Protein 5OIX (pdb70)

B-factor: mean 36.82, std 15.09, range [16.63, 104.36]

Solvent-accessible surface area: 11311 Å² total; per-residue (Å²): 162,84,62,38,92,38,32,0,92,29,0,52,104,43,0,74,88,0,19,26,50,12,103,91,26,154,178,60,36,89,38,39,1,78,33,2,26,99,58,0,50,84,1,7,33,24,3,136,97,45,97,168,88,60,35,94,35,38,0,117,30,0,53,102,41,0,66,59,0,20,38,44,0,126,84,49,49,134,143,181,62,37,93,39,33,1,77,38,3,26,100,72,0,34,37,1,9,21,2,0,125,17,77,160,89,61,39,93,44,34,0,93,28,0,44,104,39,0,64,84,0,7,20,27,2,48,76,58,11,165,115,60,35,92,40,39,1,76,37,4,24,106,74,0,49,84,1,6,33,40,2,119,68,85,107,177,162,95,62,38,92,29,37,0,115,27,0,58,98,40,2,64,71,0,12,27,46,0,121,100,61,141,33,17,143,185,62,36,94,40,34,1,78,40,2,24,95,64,0,50,74,2,10,30,4,4,139,52,94

Structure (mmCIF, N/CA/C/O backbone):
data_5OIX
#
_entry.id   5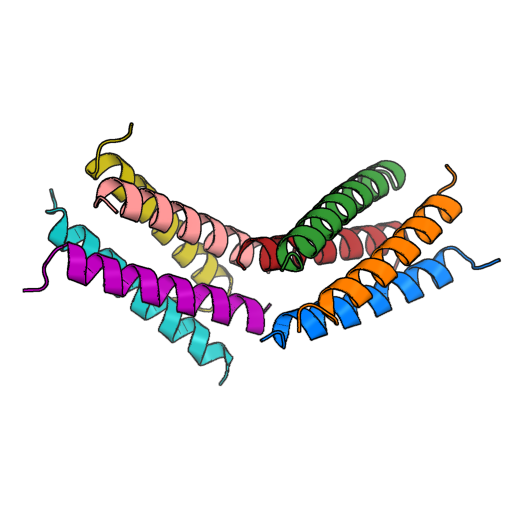OIX
#
_cell.length_a   29.000
_cell.length_b   110.440
_cell.length_c   38.730
_cell.angle_alpha   90.00
_cell.angle_beta   95.62
_cell.angle_gamma   90.00
#
_symmetry.space_group_name_H-M   'P 1 21 1'
#
loop_
_entity.id
_entity.type
_entity.pdbx_description
1 polymer Phosphoprotein
2 non-polymer GLYCEROL
3 water water
#
loop_
_atom_site.group_PDB
_atom_site.id
_atom_site.type_symbol
_atom_site.label_atom_id
_atom_site.label_alt_id
_atom_site.label_comp_id
_atom_site.label_asym_id
_atom_site.label_entity_id
_atom_site.label_seq_id
_atom_site.pdbx_PDB_ins_code
_atom_site.Cartn_x
_atom_site.Cartn_y
_atom_site.Cartn_z
_atom_site.occupancy
_atom_site.B_iso_or_equiv
_atom_site.auth_seq_id
_atom_site.auth_comp_id
_atom_site.auth_asym_id
_atom_site.auth_atom_id
_atom_site.pdbx_PDB_model_num
ATOM 1 N N . SER A 1 50 ? -0.052 -7.691 -0.238 1.00 61.99 169 SER A N 1
ATOM 2 C CA . SER A 1 50 ? 1.327 -7.560 -0.698 1.00 71.91 169 SER A CA 1
ATOM 3 C C . SER A 1 50 ? 1.409 -7.611 -2.225 1.00 58.12 169 SER A C 1
ATOM 4 O O . SER A 1 50 ? 1.472 -6.569 -2.887 1.00 57.58 169 SER A O 1
ATOM 7 N N . LEU A 1 51 ? 1.407 -8.821 -2.786 1.00 47.05 170 LEU A N 1
ATOM 8 C CA . LEU A 1 51 ? 1.437 -8.942 -4.236 1.00 37.18 170 LEU A CA 1
ATOM 9 C C . LEU A 1 51 ? 0.167 -8.406 -4.874 1.00 31.13 170 LEU A C 1
ATOM 10 O O . LEU A 1 51 ? -0.942 -8.610 -4.372 1.00 35.63 170 LEU A O 1
ATOM 15 N N . SER A 1 52 ? 0.343 -7.756 -6.019 1.00 34.61 171 SER A N 1
ATOM 16 C CA . SER A 1 52 ? -0.773 -7.396 -6.870 1.00 29.92 171 SER A CA 1
ATOM 17 C C . SER A 1 52 ? -1.367 -8.665 -7.478 1.00 30.78 171 SER A C 1
ATOM 18 O O . SER A 1 52 ? -0.716 -9.706 -7.551 1.00 26.12 171 SER A O 1
ATOM 21 N N . ILE A 1 53 ? -2.612 -8.570 -7.944 1.00 25.27 172 ILE A N 1
ATOM 22 C CA . ILE A 1 53 ? -3.214 -9.728 -8.592 1.00 24.88 172 ILE A CA 1
ATOM 23 C C . ILE A 1 53 ? -2.372 -10.182 -9.779 1.00 25.01 172 ILE A C 1
ATOM 24 O O . ILE A 1 53 ? -2.177 -11.389 -9.995 1.00 23.31 172 ILE A O 1
ATOM 29 N N . GLU A 1 54 ? -1.853 -9.232 -10.553 1.00 26.15 173 GLU A N 1
ATOM 30 C CA . GLU A 1 54 ? -1.065 -9.559 -11.737 1.00 27.29 173 GLU A CA 1
ATOM 31 C C . GLU A 1 54 ? 0.242 -10.261 -11.371 1.00 31.39 173 GLU A C 1
ATOM 32 O O . GLU A 1 54 ? 0.682 -11.172 -12.086 1.00 28.46 173 GLU A O 1
ATOM 38 N N . ALA A 1 55 ? 0.896 -9.842 -10.283 1.00 28.72 174 ALA A N 1
ATOM 39 C CA . ALA A 1 55 ? 2.115 -10.532 -9.857 1.00 29.47 174 ALA A CA 1
ATOM 40 C C . ALA A 1 55 ? 1.809 -11.957 -9.401 1.00 27.35 174 ALA A C 1
ATOM 41 O O . ALA A 1 55 ? 2.569 -12.891 -9.695 1.00 27.59 174 ALA A O 1
ATOM 43 N N . ARG A 1 56 ? 0.695 -12.150 -8.701 1.00 25.53 175 ARG A N 1
ATOM 44 C CA . ARG A 1 56 ? 0.325 -13.514 -8.318 1.00 23.86 175 ARG A CA 1
ATOM 45 C C . ARG A 1 56 ? 0.024 -14.363 -9.551 1.00 24.90 175 ARG A C 1
ATOM 46 O O . ARG A 1 56 ? 0.383 -15.552 -9.600 1.00 23.70 175 ARG A O 1
ATOM 54 N N . LEU A 1 57 ? -0.649 -13.786 -10.554 1.00 23.32 176 LEU A N 1
ATOM 55 C CA . LEU A 1 57 ? -0.925 -14.552 -11.770 1.00 23.63 176 LEU A CA 1
ATOM 56 C C . LEU A 1 57 ? 0.362 -14.936 -12.486 1.00 24.64 176 LEU A C 1
ATOM 57 O O . LEU A 1 57 ? 0.468 -16.044 -13.032 1.00 24.10 176 LEU A O 1
ATOM 62 N N . GLU A 1 58 ? 1.337 -14.026 -12.520 1.00 26.19 177 GLU A N 1
ATOM 63 C CA . GLU A 1 58 ? 2.616 -14.353 -13.159 1.00 27.97 177 GLU A CA 1
ATOM 64 C C . GLU A 1 58 ? 3.276 -15.546 -12.473 1.00 27.51 177 GLU A C 1
ATOM 65 O O . GLU A 1 58 ? 3.810 -16.455 -13.139 1.00 28.00 177 GLU A O 1
ATOM 71 N N . SER A 1 59 ? 3.231 -15.577 -11.141 1.00 26.78 178 SER A N 1
ATOM 72 C CA . SER A 1 59 ? 3.822 -16.694 -10.412 1.00 30.13 178 SER A CA 1
ATOM 73 C C . SER A 1 59 ? 3.072 -17.991 -10.683 1.00 35.37 178 SER A C 1
ATOM 74 O O . SER A 1 59 ? 3.679 -19.060 -10.864 1.00 25.80 178 SER A O 1
ATOM 77 N N . ILE A 1 60 ? 1.748 -17.913 -10.715 1.00 23.46 179 ILE A N 1
ATOM 78 C CA . ILE A 1 60 ? 0.946 -19.097 -11.001 1.00 22.30 179 ILE A CA 1
ATOM 79 C C . ILE A 1 60 ? 1.256 -19.626 -12.395 1.00 24.08 179 ILE A C 1
ATOM 80 O O . ILE A 1 60 ? 1.381 -20.845 -12.608 1.00 23.12 179 ILE A O 1
ATOM 85 N N . GLU A 1 61 ? 1.387 -18.719 -13.363 1.00 24.32 180 GLU A N 1
ATOM 86 C CA . GLU A 1 61 ? 1.675 -19.135 -14.729 1.00 25.19 180 GLU A CA 1
ATOM 87 C C . GLU A 1 61 ? 3.032 -19.815 -14.831 1.00 31.82 180 GLU A C 1
ATOM 88 O O . GLU A 1 61 ? 3.179 -20.800 -15.565 1.00 27.07 180 GLU A O 1
ATOM 94 N N . GLU A 1 62 ? 4.048 -19.281 -14.141 1.00 27.49 181 GLU A N 1
ATOM 95 C CA . GLU A 1 62 ? 5.367 -19.916 -14.193 1.00 29.05 181 GLU A CA 1
ATOM 96 C C . GLU A 1 62 ? 5.361 -21.286 -13.530 1.00 28.20 181 GLU A C 1
ATOM 97 O O . GLU A 1 62 ? 6.026 -22.216 -14.010 1.00 29.22 181 GLU A O 1
ATOM 103 N N . LYS A 1 63 ? 4.646 -21.427 -12.418 1.00 26.64 182 LYS A N 1
ATOM 104 C CA . LYS A 1 63 ? 4.560 -22.740 -11.786 1.00 26.15 182 LYS A CA 1
ATOM 105 C C . LYS A 1 63 ? 3.871 -23.737 -12.704 1.00 25.76 182 LYS A C 1
ATOM 106 O O . LYS A 1 63 ? 4.261 -24.913 -12.751 1.00 26.39 182 LYS A O 1
ATOM 112 N N . LEU A 1 64 ? 2.834 -23.297 -13.433 1.00 24.99 183 LEU A N 1
ATOM 113 C CA . LEU A 1 64 ? 2.177 -24.201 -14.380 1.00 25.68 183 LEU A CA 1
ATOM 114 C C . LEU A 1 64 ? 3.125 -24.660 -15.479 1.00 28.73 183 LEU A C 1
ATOM 115 O O . LEU A 1 64 ? 3.079 -25.827 -15.895 1.00 30.54 183 LEU A O 1
ATOM 120 N N . SER A 1 65 ? 3.960 -23.750 -15.990 1.00 28.05 184 SER A N 1
ATOM 121 C CA . SER A 1 65 ? 4.944 -24.138 -16.998 1.00 32.39 184 SER A CA 1
ATOM 122 C C . SER A 1 65 ? 5.933 -25.167 -16.453 1.00 39.58 184 SER A C 1
ATOM 123 O O . SER A 1 65 ? 6.298 -26.124 -17.152 1.00 32.70 184 SER A O 1
ATOM 126 N N . MET A 1 66 ? 6.386 -24.985 -15.210 1.00 30.42 185 MET A N 1
ATOM 127 C CA . MET A 1 66 ? 7.286 -25.961 -14.597 1.00 31.32 185 MET A CA 1
ATOM 128 C C . MET A 1 66 ? 6.600 -27.310 -14.435 1.00 30.67 185 MET A C 1
ATOM 129 O O . MET A 1 66 ? 7.210 -28.361 -14.683 1.00 32.79 185 MET A O 1
ATOM 134 N N . ILE A 1 67 ? 5.328 -27.298 -14.019 1.00 28.93 186 ILE A N 1
ATOM 135 C CA . ILE A 1 67 ? 4.594 -28.551 -13.824 1.00 28.63 186 ILE A CA 1
ATOM 136 C C . ILE A 1 67 ? 4.451 -29.303 -15.141 1.00 40.87 186 ILE A C 1
ATOM 137 O O . ILE A 1 67 ? 4.765 -30.500 -15.231 1.00 30.89 186 ILE A O 1
ATOM 142 N N . LEU A 1 68 ? 4.004 -28.601 -16.190 1.00 33.37 187 LEU A N 1
ATOM 143 C CA . LEU A 1 68 ? 3.822 -29.239 -17.491 1.00 32.17 187 LEU A CA 1
ATOM 144 C C . LEU A 1 68 ? 5.140 -29.775 -18.019 1.00 33.12 187 LEU A C 1
ATOM 145 O O . LEU A 1 68 ? 5.182 -30.859 -18.617 1.00 34.48 187 LEU A O 1
ATOM 150 N N . GLY A 1 69 ? 6.224 -29.026 -17.816 1.00 34.57 188 GLY A N 1
ATOM 151 C CA . GLY A 1 69 ? 7.525 -29.500 -18.261 1.00 45.20 188 GLY A CA 1
ATOM 152 C C . GLY A 1 69 ? 7.922 -30.794 -17.583 1.00 37.28 188 GLY A C 1
ATOM 153 O O . GLY A 1 69 ? 8.479 -31.694 -18.217 1.00 38.20 188 GLY A O 1
ATOM 154 N N . LEU A 1 70 ? 7.652 -30.901 -16.282 1.00 35.21 189 LEU A N 1
ATOM 155 C CA . LEU A 1 70 ? 7.966 -32.129 -15.562 1.00 35.71 189 LEU A CA 1
ATOM 156 C C . LEU A 1 70 ? 7.093 -33.282 -16.037 1.00 37.60 189 LEU A C 1
ATOM 157 O O . LEU A 1 70 ? 7.570 -34.416 -16.157 1.00 37.72 189 LEU A O 1
ATOM 162 N N . LEU A 1 71 ? 5.822 -33.010 -16.349 1.00 34.76 190 LEU A N 1
ATOM 163 C CA . LEU A 1 71 ? 4.953 -34.097 -16.792 1.00 35.44 190 LEU A CA 1
ATOM 164 C C . LEU A 1 71 ? 5.445 -34.742 -18.083 1.00 37.67 190 LEU A C 1
ATOM 165 O O . LEU A 1 71 ? 5.370 -35.967 -18.231 1.00 39.18 190 LEU A O 1
ATOM 170 N N . ARG A 1 72 ? 5.956 -33.956 -19.038 1.00 38.52 191 ARG A N 1
ATOM 171 C CA . ARG A 1 72 ? 6.428 -34.632 -20.242 1.00 43.62 191 ARG A CA 1
ATOM 172 C C . ARG A 1 72 ? 7.692 -35.451 -20.002 1.00 50.79 191 ARG A C 1
ATOM 173 O O . ARG A 1 72 ? 7.960 -36.382 -20.766 1.00 56.62 191 ARG A O 1
ATOM 181 N N . THR A 1 73 ? 8.470 -35.141 -18.966 1.00 41.85 192 THR A N 1
ATOM 182 C CA . THR A 1 73 ? 9.748 -35.806 -18.748 1.00 43.78 192 THR A CA 1
ATOM 183 C C . THR A 1 73 ? 9.703 -36.824 -17.618 1.00 57.04 192 THR A C 1
ATOM 184 O O . THR A 1 73 ? 10.738 -37.404 -17.278 1.00 55.70 192 THR A O 1
ATOM 188 N N . LEU A 1 74 ? 8.531 -37.057 -17.039 1.00 50.88 193 LEU A N 1
ATOM 189 C CA . LEU A 1 74 ? 8.366 -38.041 -15.980 1.00 42.73 193 LEU A CA 1
ATOM 190 C C . LEU A 1 74 ? 8.699 -39.441 -16.484 1.00 61.38 193 LEU A C 1
ATOM 191 O O . LEU A 1 74 ? 8.499 -39.766 -17.658 1.00 64.58 193 LEU A O 1
ATOM 196 N N . ASN A 1 75 ? 9.233 -40.263 -15.579 1.00 76.22 194 ASN A N 1
ATOM 197 C CA . ASN A 1 75 ? 9.6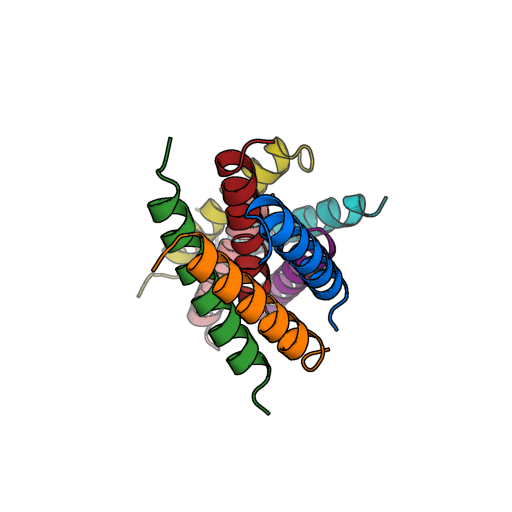58 -41.634 -15.875 1.00 75.59 194 ASN A CA 1
ATOM 198 C C . ASN A 1 75 ? 10.667 -41.681 -17.017 1.00 85.08 194 ASN A C 1
ATOM 199 O O . ASN A 1 75 ? 11.568 -40.846 -17.097 1.00 100.30 194 ASN A O 1
ATOM 204 N N . LEU B 1 51 ? -14.012 -15.666 0.399 1.00 53.38 170 LEU B N 1
ATOM 205 C CA . LEU B 1 51 ? -12.609 -15.278 0.294 1.00 32.69 170 LEU B CA 1
ATOM 206 C C . LEU B 1 51 ? -12.446 -14.251 -0.816 1.00 34.31 170 LEU B C 1
ATOM 207 O O . LEU B 1 51 ? -13.141 -14.308 -1.832 1.00 31.84 170 LEU B O 1
ATOM 212 N N . SER B 1 52 ? -11.536 -13.300 -0.620 1.00 30.28 171 SER B N 1
ATOM 213 C CA . SER B 1 52 ? -11.225 -12.367 -1.686 1.00 28.86 171 SER B CA 1
ATOM 214 C C . SER B 1 52 ? -10.526 -13.097 -2.821 1.00 21.33 171 SER B C 1
ATOM 215 O O . SER B 1 52 ? -9.933 -14.170 -2.643 1.00 26.03 171 SER B O 1
ATOM 218 N N . ILE B 1 53 ? -10.577 -12.491 -4.004 1.00 24.67 172 ILE B N 1
ATOM 219 C CA . ILE B 1 53 ? -9.868 -13.068 -5.142 1.00 23.70 172 ILE B CA 1
ATOM 220 C C . ILE B 1 53 ? -8.376 -13.162 -4.853 1.00 24.98 172 ILE B C 1
ATOM 221 O O . ILE B 1 53 ? -7.723 -14.146 -5.223 1.00 23.19 172 ILE B O 1
ATOM 226 N N . GLU B 1 54 ? -7.821 -12.157 -4.166 1.00 27.08 173 GLU B N 1
ATOM 227 C CA . GLU B 1 54 ? -6.397 -12.193 -3.837 1.00 24.16 173 GLU B CA 1
ATOM 228 C C . GLU B 1 54 ? -6.069 -13.363 -2.917 1.00 23.56 173 GLU B C 1
ATOM 229 O O . GLU B 1 54 ? -5.039 -14.026 -3.088 1.00 25.14 173 GLU B O 1
ATOM 235 N N . ALA B 1 55 ? -6.924 -13.626 -1.928 1.00 22.91 174 ALA B N 1
ATOM 236 C CA . ALA B 1 55 ? -6.687 -14.769 -1.050 1.00 26.24 174 ALA B CA 1
ATOM 237 C C . ALA B 1 55 ? -6.847 -16.082 -1.802 1.00 21.86 174 ALA B C 1
ATOM 238 O O . ALA B 1 55 ? -6.121 -17.044 -1.540 1.00 23.18 174 ALA B O 1
ATOM 240 N N . ARG B 1 56 ? -7.816 -16.151 -2.714 1.00 22.86 175 ARG B N 1
ATOM 241 C CA . ARG B 1 56 ? -7.998 -17.364 -3.499 1.00 20.42 175 ARG B CA 1
ATOM 242 C C . ARG B 1 56 ? -6.799 -17.617 -4.418 1.00 22.07 175 ARG B C 1
ATOM 243 O O . ARG B 1 56 ? -6.366 -18.766 -4.575 1.00 22.63 175 ARG B O 1
ATOM 251 N N . LEU B 1 57 ? -6.255 -16.565 -5.039 1.00 21.37 176 LEU B N 1
ATOM 252 C CA . LEU B 1 57 ? -5.066 -16.746 -5.881 1.00 21.07 176 LEU B CA 1
ATOM 253 C C . LEU B 1 57 ? -3.853 -17.151 -5.054 1.00 24.84 176 LEU B C 1
ATOM 254 O O . LEU B 1 57 ? -3.001 -17.914 -5.526 1.00 20.72 176 LEU B O 1
ATOM 259 N N . GLU B 1 58 ? -3.711 -16.605 -3.844 1.00 24.13 177 GLU B N 1
ATOM 260 C CA . GLU B 1 58 ? -2.596 -17.030 -3.000 1.00 23.93 177 GLU B CA 1
ATOM 261 C C . GLU B 1 58 ? -2.703 -18.515 -2.677 1.00 25.90 177 GLU B C 1
ATOM 262 O O . GLU B 1 58 ? -1.708 -19.245 -2.744 1.00 22.88 177 GLU B O 1
ATOM 268 N N . SER B 1 59 ? -3.915 -18.985 -2.357 1.00 23.23 178 SER B N 1
ATOM 269 C CA . SER B 1 59 ? -4.106 -20.412 -2.080 1.00 21.68 178 SER B CA 1
ATOM 270 C C . SER B 1 59 ? -3.835 -21.2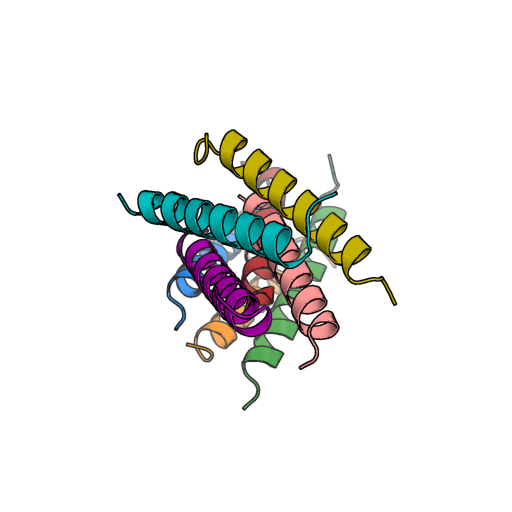55 -3.319 1.00 21.76 178 SER B C 1
ATOM 271 O O . SER B 1 59 ? -3.278 -22.364 -3.222 1.00 24.81 178 SER B O 1
ATOM 274 N N . ILE B 1 60 ? -4.240 -20.769 -4.494 1.00 19.16 179 ILE B N 1
ATOM 275 C CA . ILE B 1 60 ? -3.969 -21.498 -5.737 1.00 20.78 179 ILE B CA 1
ATOM 276 C C . ILE B 1 60 ? -2.463 -21.630 -5.945 1.00 23.67 179 ILE B C 1
ATOM 277 O O . ILE B 1 60 ? -1.954 -22.705 -6.305 1.00 21.79 179 ILE B O 1
ATOM 282 N N . GLU B 1 61 ? -1.729 -20.559 -5.675 1.00 22.99 180 GLU B N 1
ATOM 283 C CA . GLU B 1 61 ? -0.273 -20.601 -5.814 1.00 19.62 180 GLU B CA 1
ATOM 284 C C . GLU B 1 61 ? 0.332 -21.622 -4.855 1.00 24.80 180 GLU B C 1
ATOM 285 O O . GLU B 1 61 ? 1.238 -22.380 -5.225 1.00 24.90 180 GLU B O 1
ATOM 291 N N . GLU B 1 62 ? -0.178 -21.674 -3.622 1.00 23.12 181 GLU B N 1
ATOM 292 C CA . GLU B 1 62 ? 0.308 -22.651 -2.652 1.00 22.53 181 GLU B CA 1
ATOM 293 C C . GLU B 1 62 ? 0.032 -24.077 -3.117 1.00 23.68 181 GLU B C 1
ATOM 294 O O . GLU B 1 62 ? 0.881 -24.966 -2.962 1.00 27.08 181 GLU B O 1
ATOM 300 N N . LYS B 1 63 ? -1.165 -24.322 -3.664 1.00 19.91 182 LYS B N 1
ATOM 301 C CA . LYS B 1 63 ? -1.478 -25.666 -4.147 1.00 20.89 182 LYS B CA 1
ATOM 302 C C . LYS B 1 63 ? -0.563 -26.064 -5.299 1.00 19.58 182 LYS B C 1
ATOM 303 O O . LYS B 1 63 ? -0.141 -27.228 -5.397 1.00 21.10 182 LYS B O 1
ATOM 309 N N . LEU B 1 64 ? -0.236 -25.108 -6.170 1.00 19.99 183 LEU B N 1
ATOM 310 C CA . LEU B 1 64 ? 0.675 -25.394 -7.280 1.00 25.37 183 LEU B CA 1
ATOM 311 C C . LEU B 1 64 ? 2.068 -25.747 -6.778 1.00 24.61 183 LEU B C 1
ATOM 312 O O . LEU B 1 64 ? 2.741 -26.608 -7.363 1.00 24.35 183 LEU B O 1
ATOM 317 N N . SER B 1 65 ? 2.540 -25.066 -5.731 1.00 24.76 184 SER B N 1
ATOM 318 C CA . SER B 1 65 ? 3.822 -25.434 -5.132 1.00 28.97 184 SER B CA 1
ATOM 319 C C . SER B 1 65 ? 3.773 -26.856 -4.580 1.00 27.05 184 SER B C 1
ATOM 320 O O . SER B 1 65 ? 4.721 -27.631 -4.755 1.00 24.76 184 SER B O 1
ATOM 323 N N . MET B 1 66 ? 2.657 -27.228 -3.941 1.00 24.48 185 MET B N 1
ATOM 324 C CA . MET B 1 66 ? 2.517 -28.592 -3.436 1.00 23.51 185 MET B CA 1
ATOM 325 C C . MET B 1 66 ? 2.511 -29.605 -4.570 1.00 23.80 185 MET B C 1
ATOM 326 O O . MET B 1 66 ? 3.100 -30.686 -4.449 1.00 25.11 185 MET B O 1
ATOM 331 N N . ILE B 1 67 ? 1.800 -29.294 -5.655 1.00 21.44 186 ILE B N 1
ATOM 332 C CA . ILE B 1 67 ? 1.766 -30.160 -6.836 1.00 23.55 186 ILE B CA 1
ATOM 333 C C . ILE B 1 67 ? 3.170 -30.363 -7.383 1.00 22.56 186 ILE B C 1
ATOM 334 O O . ILE B 1 67 ? 3.559 -31.489 -7.733 1.00 22.00 186 ILE B O 1
ATOM 339 N N . LEU B 1 68 ? 3.955 -29.283 -7.454 1.00 25.66 187 LEU B N 1
ATOM 340 C CA . LEU B 1 68 ? 5.339 -29.420 -7.908 1.00 26.01 187 LEU B CA 1
ATOM 341 C C . LEU B 1 68 ? 6.126 -30.369 -7.010 1.00 26.00 187 LEU B C 1
ATOM 342 O O . LEU B 1 68 ? 6.868 -31.234 -7.506 1.00 25.90 187 LEU B O 1
ATOM 347 N N . GLY B 1 69 ? 5.951 -30.255 -5.690 1.00 23.71 188 GLY B N 1
ATOM 348 C CA . GLY B 1 69 ? 6.645 -31.161 -4.781 1.00 28.58 188 GLY B CA 1
ATOM 349 C C . GLY B 1 69 ? 6.257 -32.619 -4.967 1.00 28.44 188 GLY B C 1
ATOM 350 O O . GLY B 1 69 ? 7.106 -33.509 -4.887 1.00 28.38 188 GLY B O 1
ATOM 351 N N . LEU B 1 70 ? 4.964 -32.886 -5.172 1.00 26.08 189 LEU B N 1
ATOM 352 C CA . LEU B 1 70 ? 4.486 -34.256 -5.366 1.00 27.83 189 LEU B CA 1
ATOM 353 C C . LEU B 1 70 ? 4.990 -34.830 -6.685 1.00 27.15 189 LEU B C 1
ATOM 354 O O . LEU B 1 70 ? 5.313 -36.019 -6.767 1.00 29.02 189 LEU B O 1
ATOM 359 N N . LEU B 1 71 ? 5.037 -34.001 -7.739 1.00 24.95 190 LEU B N 1
ATOM 360 C CA . LEU B 1 71 ? 5.576 -34.459 -9.020 1.00 26.04 190 LEU B CA 1
ATOM 361 C C . LEU B 1 71 ? 7.063 -34.759 -8.935 1.00 28.80 190 LEU B C 1
ATOM 362 O O . LEU B 1 71 ? 7.541 -35.722 -9.554 1.00 28.93 190 LEU B O 1
ATOM 367 N N . ARG B 1 72 ? 7.816 -33.942 -8.190 1.00 29.27 191 ARG B N 1
ATOM 368 C CA . ARG B 1 72 ? 9.251 -34.188 -8.057 1.00 32.20 191 ARG B CA 1
ATOM 369 C C . ARG B 1 72 ? 9.520 -35.501 -7.329 1.00 57.70 191 ARG B C 1
ATOM 370 O O . ARG B 1 72 ? 10.423 -36.255 -7.710 1.00 35.63 191 ARG B O 1
ATOM 378 N N . THR B 1 73 ? 8.735 -35.809 -6.295 1.00 29.41 192 THR B N 1
ATOM 379 C CA A THR B 1 73 ? 8.922 -37.089 -5.623 0.47 35.85 192 THR B CA 1
ATOM 380 C CA B THR B 1 73 ? 8.867 -37.084 -5.598 0.53 35.45 192 THR B CA 1
ATOM 381 C C . THR B 1 73 ? 8.473 -38.251 -6.493 1.00 37.97 192 THR B C 1
ATOM 382 O O . THR B 1 73 ? 9.042 -39.343 -6.392 1.00 38.76 192 THR B O 1
ATOM 389 N N . LEU B 1 74 ? 7.488 -38.039 -7.365 1.00 31.92 193 LEU B N 1
ATOM 390 C CA . LEU B 1 74 ? 7.005 -39.130 -8.201 1.00 33.18 193 LEU B CA 1
ATOM 391 C C . LEU B 1 74 ? 8.036 -39.516 -9.248 1.00 44.58 193 LEU B C 1
ATOM 392 O O . LEU B 1 74 ? 8.047 -40.664 -9.708 1.00 52.65 193 LEU B O 1
ATOM 397 N N . ASN B 1 75 ? 8.917 -38.588 -9.601 1.00 43.24 194 ASN B N 1
ATOM 398 C CA . ASN B 1 75 ? 9.918 -38.803 -10.634 1.00 49.16 194 ASN B CA 1
ATOM 399 C C . ASN B 1 75 ? 11.189 -39.434 -10.062 1.00 69.87 194 ASN B C 1
ATOM 400 O O . ASN B 1 75 ? 11.354 -39.537 -8.845 1.00 60.34 194 ASN B O 1
ATOM 405 N N . SER C 1 50 ? -17.942 -15.521 -21.184 1.00 74.94 169 SER C N 1
ATOM 406 C CA . SER C 1 50 ? -18.189 -14.405 -20.280 1.00 67.64 169 SER C CA 1
ATOM 407 C C . SER C 1 50 ? -18.467 -14.904 -18.862 1.00 50.30 169 SER C C 1
ATOM 408 O O . SER C 1 50 ? -19.249 -14.307 -18.122 1.00 49.88 169 SER C O 1
ATOM 411 N N . LEU C 1 51 ? -17.822 -16.012 -18.501 1.00 60.33 170 LEU C N 1
ATOM 412 C CA . LEU C 1 51 ? -17.894 -16.524 -17.139 1.00 41.87 170 LEU C CA 1
ATOM 413 C C . LEU C 1 51 ? -17.333 -15.489 -16.170 1.00 32.04 170 LEU C C 1
ATOM 414 O O . LEU C 1 51 ? -16.330 -14.838 -16.463 1.00 36.62 170 LEU C O 1
ATOM 419 N N . SER C 1 52 ? -17.944 -15.370 -14.993 1.00 34.50 171 SER C N 1
ATOM 420 C CA . SER C 1 52 ? -17.400 -14.470 -13.981 1.00 27.43 171 SER C CA 1
ATOM 421 C C . SER C 1 52 ? -16.060 -14.985 -13.458 1.00 26.87 171 SER C C 1
ATOM 422 O O . SER C 1 52 ? -15.754 -16.179 -13.521 1.00 25.84 171 SER C O 1
ATOM 425 N N . ILE C 1 53 ? -15.266 -14.067 -12.900 1.00 27.50 172 ILE C N 1
ATOM 426 C CA . ILE C 1 53 ? -13.974 -14.444 -12.331 1.00 27.06 172 ILE C CA 1
ATOM 427 C C . ILE C 1 53 ? -14.157 -15.452 -11.210 1.00 26.27 172 ILE C C 1
ATOM 428 O O . ILE C 1 53 ? -13.386 -16.408 -11.075 1.00 26.47 172 ILE C O 1
ATOM 433 N N . GLU C 1 54 ? -15.185 -15.246 -10.386 1.00 27.67 173 GLU C N 1
ATOM 434 C CA . GLU C 1 54 ? -15.415 -16.151 -9.266 1.00 29.69 173 GLU C CA 1
ATOM 435 C C . GLU C 1 54 ? -15.781 -17.554 -9.753 1.00 29.22 173 GLU C C 1
ATOM 436 O O . GLU C 1 54 ? -15.342 -18.547 -9.168 1.00 25.38 173 GLU C O 1
ATOM 442 N N . ALA C 1 55 ? -16.567 -17.657 -10.827 1.00 25.53 174 ALA C N 1
ATOM 443 C CA . ALA C 1 55 ? -16.891 -18.975 -11.372 1.00 26.83 174 ALA C CA 1
ATOM 444 C C . ALA C 1 55 ? -15.657 -19.629 -11.976 1.00 25.79 174 ALA C C 1
ATOM 445 O O . ALA C 1 55 ? -15.489 -20.852 -11.894 1.00 28.24 174 ALA C O 1
ATOM 447 N N . ARG C 1 56 ? -14.796 -18.839 -12.613 1.00 24.55 175 ARG C N 1
ATOM 448 C CA . ARG C 1 56 ? -13.560 -19.399 -13.141 1.00 28.75 175 ARG C CA 1
ATOM 449 C C . ARG C 1 56 ? -12.659 -19.876 -12.012 1.00 28.94 175 ARG C C 1
ATOM 450 O O . ARG C 1 56 ? -12.018 -20.925 -12.123 1.00 24.47 175 ARG C O 1
ATOM 458 N N . LEU C 1 57 ? -12.580 -19.111 -10.921 1.00 24.06 176 LEU C N 1
ATOM 459 C CA . LEU C 1 57 ? -11.779 -19.558 -9.788 1.00 22.47 176 LEU C CA 1
ATOM 460 C C . LEU C 1 57 ? -12.334 -20.847 -9.201 1.00 23.66 176 LEU C C 1
ATOM 461 O O . LEU C 1 57 ? -11.565 -21.736 -8.814 1.00 25.46 176 LEU C O 1
ATOM 466 N N . GLU C 1 58 ? -13.668 -20.980 -9.139 1.00 23.23 177 GLU C N 1
ATOM 467 C CA . GLU C 1 58 ? -14.264 -22.211 -8.603 1.00 24.69 177 GLU C CA 1
ATOM 468 C C . GLU C 1 58 ? -13.861 -23.432 -9.425 1.00 32.30 177 GLU C C 1
ATOM 469 O O . GLU C 1 58 ? -13.546 -24.502 -8.874 1.00 25.87 177 GLU C O 1
ATOM 475 N N . SER C 1 59 ? -13.858 -23.289 -10.747 1.00 23.22 178 SER C N 1
ATOM 476 C CA . SER C 1 59 ? -13.419 -24.381 -11.618 1.00 23.32 178 SER C CA 1
ATOM 477 C C . SER C 1 59 ? -11.945 -24.709 -11.414 1.00 26.55 178 SER C C 1
ATOM 478 O O . SER C 1 59 ? -11.555 -25.881 -11.341 1.00 25.21 178 SER C O 1
ATOM 481 N N . ILE C 1 60 ? -11.107 -23.674 -11.327 1.00 24.23 179 ILE C N 1
ATOM 482 C CA . ILE C 1 60 ? -9.679 -23.864 -11.095 1.00 21.85 179 ILE C CA 1
ATOM 483 C C . ILE C 1 60 ? -9.430 -24.575 -9.767 1.00 25.26 179 ILE C C 1
ATOM 484 O O . ILE C 1 60 ? -8.616 -25.505 -9.686 1.00 20.93 179 ILE C O 1
ATOM 489 N N . GLU C 1 61 ? -10.137 -24.160 -8.716 1.00 21.60 180 GLU C N 1
ATOM 490 C CA . GLU C 1 61 ? -9.988 -24.773 -7.398 1.00 21.12 180 GLU C CA 1
ATOM 491 C C . GLU C 1 61 ? -10.393 -26.244 -7.412 1.00 26.30 180 GLU C C 1
ATOM 492 O O . GLU C 1 61 ? -9.758 -27.069 -6.749 1.00 24.79 180 GLU C O 1
ATOM 498 N N . GLU C 1 62 ? -11.479 -26.581 -8.114 1.00 23.24 181 GLU C N 1
ATOM 499 C CA . GLU C 1 62 ? -11.894 -27.991 -8.221 1.00 23.15 181 GLU C CA 1
ATOM 500 C C . GLU C 1 62 ? -10.853 -28.812 -8.963 1.00 22.36 181 GLU C C 1
ATOM 501 O O . GLU C 1 62 ? -10.514 -29.931 -8.555 1.00 25.84 181 GLU C O 1
ATOM 507 N N . LYS C 1 63 ? -10.307 -28.270 -10.052 1.00 22.09 182 LYS C N 1
ATOM 508 C CA . LYS C 1 63 ? -9.288 -29.027 -10.777 1.00 23.24 182 LYS C CA 1
ATOM 509 C C . LYS C 1 63 ? -8.032 -29.227 -9.930 1.00 27.20 182 LYS C C 1
ATOM 510 O O . LYS C 1 63 ? -7.445 -30.319 -9.932 1.00 24.48 182 LYS C O 1
ATOM 516 N N . LEU C 1 64 ? -7.632 -28.202 -9.161 1.00 24.41 183 LEU C N 1
ATOM 517 C CA . LEU C 1 64 ? -6.459 -28.325 -8.291 1.00 25.55 183 LEU C CA 1
ATOM 518 C C . LEU C 1 64 ? -6.665 -29.393 -7.240 1.00 28.26 183 LEU C C 1
ATOM 519 O O . LEU C 1 64 ? -5.745 -30.153 -6.912 1.00 25.22 183 LEU C O 1
ATOM 524 N N . SER C 1 65 ? -7.866 -29.446 -6.686 1.00 21.79 184 SER C N 1
ATOM 525 C CA . SER C 1 65 ? -8.177 -30.455 -5.684 1.00 22.77 184 SER C CA 1
ATOM 526 C C . SER C 1 65 ? -8.070 -31.860 -6.268 1.00 29.06 184 SER C C 1
ATOM 527 O O . SER C 1 65 ? -7.537 -32.779 -5.625 1.00 27.51 184 SER C O 1
ATOM 530 N N . MET C 1 66 ? -8.591 -32.054 -7.481 1.00 23.31 185 MET C N 1
ATOM 531 C CA . MET C 1 66 ? -8.482 -33.363 -8.123 1.00 24.46 185 MET C CA 1
ATOM 532 C C . MET C 1 66 ? -7.034 -33.709 -8.457 1.00 23.19 185 MET C C 1
ATOM 533 O O . MET C 1 66 ? -6.631 -34.876 -8.376 1.00 24.31 185 MET C O 1
ATOM 538 N N . ILE C 1 67 ? -6.260 -32.718 -8.899 1.00 21.35 186 ILE C N 1
ATOM 539 C CA . ILE C 1 67 ? -4.862 -32.972 -9.239 1.00 20.77 186 ILE C CA 1
ATOM 540 C C . ILE C 1 67 ? -4.079 -33.376 -7.997 1.00 27.29 186 ILE C C 1
ATOM 541 O O . ILE C 1 67 ? -3.271 -34.316 -8.032 1.00 25.09 186 ILE C O 1
ATOM 546 N N . LEU C 1 68 ? -4.288 -32.661 -6.889 1.00 24.17 187 LEU C N 1
ATOM 547 C CA . LEU C 1 68 ? -3.593 -32.987 -5.646 1.00 24.15 187 LEU C CA 1
ATOM 548 C C . LEU C 1 68 ? -3.961 -34.382 -5.157 1.00 27.97 187 LEU C C 1
ATOM 549 O O . LEU C 1 68 ? -3.083 -35.165 -4.778 1.00 25.57 187 LEU C O 1
ATOM 554 N N . GLY C 1 69 ? -5.255 -34.722 -5.187 1.00 24.04 188 GLY C N 1
ATOM 555 C CA . GLY C 1 69 ? -5.667 -36.051 -4.763 1.00 26.51 188 GLY C CA 1
ATOM 556 C C . GLY C 1 69 ? -5.068 -37.141 -5.628 1.00 29.99 188 GLY C C 1
ATOM 557 O O . GLY C 1 69 ? -4.666 -38.193 -5.128 1.00 28.27 188 GLY C O 1
ATOM 558 N N . LEU C 1 70 ? -5.014 -36.912 -6.941 1.00 25.79 189 LEU C N 1
ATOM 559 C CA . LEU C 1 70 ? -4.443 -37.910 -7.839 1.00 30.93 189 LEU C CA 1
ATOM 560 C C . LEU C 1 70 ? -2.935 -38.044 -7.650 1.00 25.26 189 LEU C C 1
ATOM 561 O O . LEU C 1 70 ? -2.400 -39.162 -7.695 1.00 26.60 189 LEU C O 1
ATOM 566 N N . LEU C 1 71 ? -2.228 -36.918 -7.479 1.00 23.01 190 LEU C N 1
ATOM 567 C CA . LEU C 1 71 ? -0.781 -36.997 -7.255 1.00 27.33 190 LEU C CA 1
ATOM 568 C C . LEU C 1 71 ? -0.448 -37.659 -5.928 1.00 26.75 190 LEU C C 1
ATOM 569 O O . LEU C 1 71 ? 0.573 -38.349 -5.816 1.00 26.60 190 LEU C O 1
ATOM 574 N N . ARG C 1 72 ? -1.258 -37.429 -4.895 1.00 23.72 191 ARG C N 1
ATOM 575 C CA . ARG C 1 72 ? -0.997 -38.141 -3.654 1.00 25.26 191 ARG C CA 1
ATOM 576 C C . ARG C 1 72 ? -1.221 -39.633 -3.854 1.00 29.28 191 ARG C C 1
ATOM 577 O O . ARG C 1 72 ? -0.408 -40.452 -3.406 1.00 28.69 191 ARG C O 1
ATOM 585 N N . THR C 1 73 ? -2.294 -40.003 -4.567 1.00 30.00 192 THR C N 1
ATOM 586 C CA . THR C 1 73 ? -2.542 -41.422 -4.846 1.00 34.09 192 THR C CA 1
ATOM 587 C C . THR C 1 73 ? -1.380 -42.049 -5.621 1.00 31.18 192 THR C C 1
ATOM 588 O O . THR C 1 73 ? -0.955 -43.178 -5.329 1.00 33.15 192 THR C O 1
ATOM 592 N N . LEU C 1 74 ? -0.840 -41.322 -6.605 1.00 29.96 193 LEU C N 1
ATOM 593 C CA . LEU C 1 74 ? 0.271 -41.856 -7.393 1.00 28.96 193 LEU C CA 1
ATOM 594 C C . LEU C 1 74 ? 1.530 -42.035 -6.557 1.00 30.81 193 LEU C C 1
ATOM 595 O O . LEU C 1 74 ? 2.357 -42.912 -6.861 1.00 29.36 193 LEU C O 1
ATOM 600 N N . ASN C 1 75 ? 1.688 -41.226 -5.506 1.00 27.30 194 ASN C N 1
ATOM 601 C CA . ASN C 1 75 ? 2.852 -41.275 -4.632 1.00 29.22 194 ASN C CA 1
ATOM 602 C C . ASN C 1 75 ? 2.759 -42.338 -3.541 1.00 35.98 194 ASN C C 1
ATOM 603 O O . ASN C 1 75 ? 3.725 -42.507 -2.789 1.00 35.61 194 ASN C O 1
ATOM 608 N N . ILE C 1 76 ? 1.646 -43.067 -3.430 1.00 30.73 195 ILE C N 1
ATOM 609 C CA . ILE C 1 76 ? 1.537 -44.070 -2.375 1.00 33.53 195 ILE C CA 1
ATOM 610 C C . ILE C 1 76 ? 2.504 -45.212 -2.659 1.00 45.12 195 ILE C C 1
ATOM 611 O O . ILE C 1 76 ? 2.621 -45.676 -3.801 1.00 42.24 195 ILE C O 1
ATOM 616 N N . ALA C 1 77 ? 3.212 -45.659 -1.623 1.00 43.68 196 ALA C N 1
ATOM 617 C CA . ALA C 1 77 ? 4.224 -46.698 -1.777 1.00 57.20 196 ALA C CA 1
ATOM 618 C C . ALA C 1 77 ? 3.569 -48.066 -1.915 1.00 56.22 196 ALA C C 1
ATOM 619 O O . ALA C 1 77 ? 2.561 -48.349 -1.263 1.00 73.04 196 ALA C O 1
ATOM 621 N N . LEU D 1 51 ? -2.626 -9.248 -21.442 1.00 44.22 170 LEU D N 1
ATOM 622 C CA . LEU D 1 51 ? -3.865 -10.021 -21.348 1.00 32.54 170 LEU D CA 1
ATOM 623 C C . LEU D 1 51 ? -4.646 -9.605 -20.112 1.00 38.43 170 LEU D C 1
ATOM 624 O O . LEU D 1 51 ? -4.061 -9.289 -19.077 1.00 37.72 170 LEU D O 1
ATOM 629 N N . SER D 1 52 ? -5.971 -9.618 -20.228 1.00 30.42 171 SER D N 1
ATOM 630 C CA . SER D 1 52 ? -6.822 -9.310 -19.095 1.00 26.62 171 SER D CA 1
ATOM 631 C C . SER D 1 52 ? -6.736 -10.408 -18.046 1.00 26.00 171 SER D C 1
ATOM 632 O O . SER D 1 52 ? -6.389 -11.560 -18.331 1.00 27.02 171 SER 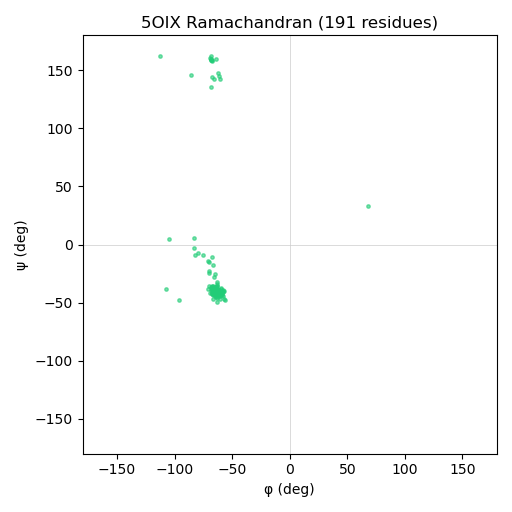D O 1
ATOM 635 N N . ILE D 1 53 ? -7.104 -10.046 -16.817 1.00 24.46 172 ILE D N 1
ATOM 636 C CA . ILE D 1 53 ? -7.127 -11.047 -15.752 1.00 28.20 172 ILE D CA 1
ATOM 637 C C . ILE D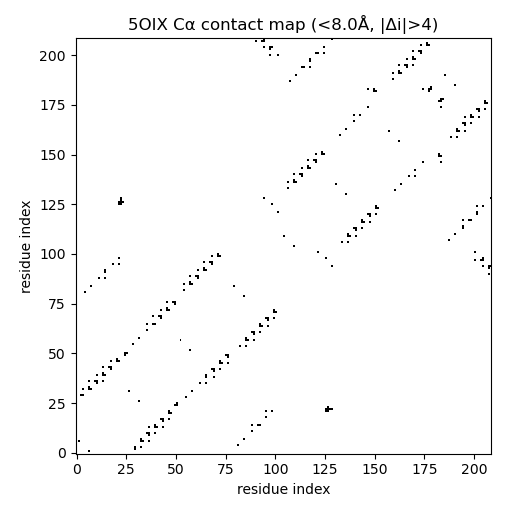 1 53 ? -8.039 -12.202 -16.127 1.00 23.50 172 ILE D C 1
ATOM 638 O O . ILE D 1 53 ? -7.716 -13.377 -15.877 1.00 24.80 172 ILE D O 1
ATOM 643 N N . GLU D 1 54 ? -9.182 -11.898 -16.749 1.00 22.38 173 GLU D N 1
ATOM 644 C CA . GLU D 1 54 ? -10.120 -12.964 -17.110 1.00 22.85 173 GLU D CA 1
ATOM 645 C C . GLU D 1 54 ? -9.520 -13.919 -18.136 1.00 27.40 173 GLU D C 1
ATOM 646 O O . GLU D 1 54 ? -9.673 -15.149 -18.032 1.00 24.58 173 GLU D O 1
ATOM 652 N N . ALA D 1 55 ? -8.836 -13.371 -19.140 1.00 24.19 174 ALA D N 1
ATOM 653 C CA . ALA D 1 55 ? -8.207 -14.211 -20.155 1.00 24.81 174 ALA D CA 1
ATOM 654 C C . ALA D 1 55 ? -7.093 -15.056 -19.555 1.00 27.62 174 ALA D C 1
ATOM 655 O O . ALA D 1 55 ? -6.938 -16.240 -19.895 1.00 23.19 174 ALA D O 1
ATOM 657 N N . ARG D 1 56 ? -6.327 -14.476 -18.633 1.00 22.30 175 ARG D N 1
ATOM 658 C CA . ARG D 1 56 ? -5.257 -15.220 -17.977 1.00 20.92 175 ARG D CA 1
ATOM 659 C C . ARG D 1 56 ? -5.810 -16.360 -17.135 1.00 22.34 175 ARG D C 1
ATOM 660 O O . ARG D 1 56 ? -5.271 -17.470 -17.154 1.00 21.19 175 ARG D O 1
ATOM 668 N N . LEU D 1 57 ? -6.896 -16.114 -16.405 1.00 21.42 176 LEU D N 1
ATOM 669 C CA . LEU D 1 57 ? -7.499 -17.193 -15.622 1.00 23.02 176 LEU D CA 1
ATOM 670 C C . LEU D 1 57 ? -8.066 -18.284 -16.519 1.00 24.04 176 LEU D C 1
ATOM 671 O O . LEU D 1 57 ? -8.039 -19.468 -16.152 1.00 22.71 176 LEU D O 1
ATOM 676 N N . GLU D 1 58 ? -8.637 -17.905 -17.672 1.00 21.60 177 GLU D N 1
ATOM 677 C CA . GLU D 1 58 ? -9.129 -18.912 -18.608 1.00 25.06 177 GLU D CA 1
ATOM 678 C C . GLU D 1 58 ? -8.000 -19.805 -19.096 1.00 24.42 177 GLU D C 1
ATOM 679 O O . GLU D 1 58 ? -8.178 -21.021 -19.251 1.00 25.12 177 GLU D O 1
ATOM 685 N N . SER D 1 59 ? -6.839 -19.217 -19.383 1.00 24.86 178 SER D N 1
ATOM 686 C CA . SER D 1 59 ? -5.698 -20.018 -19.824 1.00 22.69 178 SER D CA 1
ATOM 687 C C . SER D 1 59 ? -5.203 -20.939 -18.709 1.00 21.64 178 SER D C 1
ATOM 688 O O . SER D 1 59 ? -4.791 -22.078 -18.966 1.00 22.82 178 SER D O 1
ATOM 691 N N . ILE D 1 60 ? -5.184 -20.437 -17.476 1.00 22.74 179 ILE D N 1
ATOM 692 C CA . ILE D 1 60 ? -4.785 -21.243 -16.327 1.00 20.70 179 ILE D CA 1
ATOM 693 C C . ILE D 1 60 ? -5.715 -22.441 -16.183 1.00 22.48 179 ILE D C 1
ATOM 694 O O . ILE D 1 60 ? -5.271 -23.576 -15.955 1.00 21.84 179 ILE D O 1
ATOM 699 N N . GLU D 1 61 ? -7.017 -22.214 -16.347 1.00 19.70 180 GLU D N 1
ATOM 700 C CA . GLU D 1 61 ? -7.970 -23.319 -16.270 1.00 19.78 180 GLU D CA 1
ATOM 701 C C . GLU D 1 61 ? -7.689 -24.359 -17.345 1.00 20.28 180 GLU D C 1
ATOM 702 O O . GLU D 1 61 ? -7.690 -25.566 -17.067 1.00 24.03 180 GLU D O 1
ATOM 708 N N . GLU D 1 62 ? -7.385 -23.909 -18.565 1.00 24.18 181 GLU D N 1
ATOM 709 C CA . GLU D 1 62 ? -7.102 -24.844 -19.656 1.00 25.98 181 GLU D CA 1
ATOM 710 C C . GLU D 1 62 ? -5.862 -25.681 -19.368 1.00 27.89 181 GLU D C 1
ATOM 711 O O . GLU D 1 62 ? -5.844 -26.896 -19.625 1.00 25.83 181 GLU D O 1
ATOM 717 N N . LYS D 1 63 ? -4.812 -25.048 -18.836 1.00 24.35 182 LYS D N 1
ATOM 718 C CA . LYS D 1 63 ? -3.612 -25.800 -18.492 1.00 23.96 182 LYS D CA 1
ATOM 719 C C . LYS D 1 63 ? -3.885 -26.806 -17.379 1.00 23.97 182 LYS D C 1
ATOM 720 O O . LYS D 1 63 ? -3.384 -27.938 -17.418 1.00 24.37 182 LYS D O 1
ATOM 726 N N . LEU D 1 64 ? -4.705 -26.429 -16.392 1.00 19.51 183 LEU D N 1
ATOM 727 C CA . LEU D 1 64 ? -5.059 -27.380 -15.341 1.00 21.18 183 LEU D CA 1
ATOM 728 C C . LEU D 1 64 ? -5.860 -28.559 -15.895 1.00 26.17 183 LEU D C 1
ATOM 729 O O . LEU D 1 64 ? -5.670 -29.705 -15.467 1.00 24.00 183 LEU D O 1
ATOM 734 N N . SER D 1 65 ? -6.769 -28.298 -16.840 1.00 22.77 184 SER D N 1
ATOM 735 C CA . SER D 1 65 ? -7.512 -29.387 -17.479 1.00 24.82 184 SER D CA 1
ATOM 736 C C . SER D 1 65 ? -6.571 -30.357 -18.182 1.00 25.59 184 SER D C 1
ATOM 737 O O . SER D 1 65 ? -6.721 -31.583 -18.074 1.00 27.42 184 SER D O 1
ATOM 740 N N . MET D 1 66 ? -5.575 -29.815 -18.881 1.00 29.18 185 MET D N 1
ATOM 741 C CA A MET D 1 66 ? -4.567 -30.643 -19.552 0.68 39.24 185 MET D CA 1
ATOM 742 C CA B MET D 1 66 ? -4.612 -30.671 -19.557 0.32 35.93 185 MET D CA 1
ATOM 743 C C . MET D 1 66 ? -3.785 -31.475 -18.554 1.00 25.61 185 MET D C 1
ATOM 744 O O . MET D 1 66 ? -3.601 -32.699 -18.728 1.00 27.58 185 MET D O 1
ATOM 753 N N . ILE D 1 67 ? -3.287 -30.828 -17.488 1.00 21.62 186 ILE D N 1
ATOM 754 C CA . ILE D 1 67 ? -2.511 -31.518 -16.459 1.00 24.87 186 ILE D CA 1
ATOM 755 C C . ILE D 1 67 ? -3.324 -32.661 -15.853 1.00 27.38 186 ILE D C 1
ATOM 756 O O . ILE D 1 67 ? -2.828 -33.784 -15.671 1.00 23.51 186 ILE D O 1
ATOM 761 N N . LEU D 1 68 ? -4.579 -32.382 -15.509 1.00 22.61 187 LEU D N 1
ATOM 762 C CA . LEU D 1 68 ? -5.431 -33.419 -14.928 1.00 23.92 187 LEU D CA 1
ATOM 763 C C . LEU D 1 68 ? -5.647 -34.570 -15.899 1.00 24.69 187 LEU D C 1
ATOM 764 O O . LEU D 1 68 ? -5.636 -35.746 -15.499 1.00 29.15 187 LEU D O 1
ATOM 769 N N . GLY D 1 69 ? -5.860 -34.259 -17.176 1.00 26.33 188 GLY D N 1
ATOM 770 C CA . GLY D 1 69 ? -6.041 -35.320 -18.153 1.00 32.96 188 GLY D CA 1
ATOM 771 C C . GLY D 1 69 ? -4.811 -36.198 -18.281 1.00 33.94 188 GLY D C 1
ATOM 772 O O . GLY D 1 69 ? -4.916 -37.431 -18.385 1.00 36.05 188 GLY D O 1
ATOM 773 N N . LEU D 1 70 ? -3.623 -35.579 -18.253 1.00 28.52 189 LEU D N 1
ATOM 774 C CA . LEU D 1 70 ? -2.394 -36.361 -18.374 1.00 30.99 189 LEU D CA 1
ATOM 775 C C . LEU D 1 70 ? -2.176 -37.250 -17.161 1.00 38.96 189 LEU D C 1
ATOM 776 O O . LEU D 1 70 ? -1.761 -38.409 -17.295 1.00 35.73 189 LEU D O 1
ATOM 781 N N . LEU D 1 71 ? -2.440 -36.724 -15.969 1.00 24.57 190 LEU D N 1
ATOM 782 C CA . LEU D 1 71 ? -2.245 -37.518 -14.758 1.00 24.71 190 LEU D CA 1
ATOM 783 C C . LEU D 1 71 ? -3.174 -38.723 -14.716 1.00 31.74 190 LEU D C 1
ATOM 784 O O . LEU D 1 71 ? -2.781 -39.807 -14.256 1.00 30.72 190 LEU D O 1
ATOM 789 N N . ARG D 1 72 ? -4.409 -38.563 -15.201 1.00 29.01 191 ARG D N 1
ATOM 790 C CA . ARG D 1 72 ? -5.363 -39.669 -15.203 1.00 29.13 191 ARG D CA 1
ATOM 791 C C . ARG D 1 72 ? -4.974 -40.815 -16.132 1.00 35.64 191 ARG D C 1
ATOM 792 O O . ARG D 1 72 ? -5.494 -41.921 -15.970 1.00 39.93 191 ARG D O 1
ATOM 800 N N . THR D 1 73 ? -4.074 -40.593 -17.086 1.00 36.74 192 THR D N 1
ATOM 801 C CA . THR D 1 73 ? -3.631 -41.696 -17.925 1.00 42.26 192 THR D CA 1
ATOM 802 C C . THR D 1 73 ? -2.539 -42.537 -17.276 1.00 34.90 192 THR D C 1
ATOM 803 O O . THR D 1 73 ? -2.193 -43.591 -17.819 1.00 37.45 192 THR D O 1
ATOM 807 N N . LEU D 1 74 ? -1.988 -42.108 -16.148 1.00 43.97 193 LEU D N 1
ATOM 808 C CA . LEU D 1 74 ? -0.870 -42.819 -15.538 1.00 43.15 193 LEU D CA 1
ATOM 809 C C . LEU D 1 74 ? -1.339 -44.037 -14.745 1.00 53.49 193 LEU D C 1
ATOM 810 O O . LEU D 1 74 ? -2.108 -43.910 -13.797 1.00 38.66 193 LEU D O 1
ATOM 815 N N . SER E 1 50 ? -3.975 -65.294 -38.427 1.00 76.68 169 SER E N 1
ATOM 816 C CA . SER E 1 50 ? -4.064 -66.527 -37.653 1.00 58.06 169 SER E CA 1
ATOM 817 C C . SER E 1 50 ? -3.789 -66.285 -36.165 1.00 56.22 169 SER E C 1
ATOM 818 O O . SER E 1 50 ? -3.588 -67.231 -35.402 1.00 62.06 169 SER E O 1
ATOM 821 N N . LEU E 1 51 ? -3.779 -65.019 -35.756 1.00 45.87 170 LEU E N 1
ATOM 822 C CA . LEU E 1 51 ? -3.697 -64.709 -34.336 1.00 36.94 170 LEU E CA 1
ATOM 823 C C . LEU E 1 51 ? -4.973 -65.132 -33.618 1.00 43.61 170 LEU E C 1
ATOM 824 O O . LEU E 1 51 ? -6.075 -65.029 -34.160 1.00 38.87 170 LEU E O 1
ATOM 829 N N . SER E 1 52 ? -4.814 -65.606 -32.385 1.00 33.36 171 SER E N 1
ATOM 830 C CA . SER E 1 52 ? -5.952 -65.814 -31.507 1.00 31.10 171 SER E CA 1
ATOM 831 C C . SER E 1 52 ? -6.549 -64.462 -31.121 1.00 27.64 171 SER E C 1
ATOM 832 O O . SER E 1 52 ? -5.912 -63.409 -31.252 1.00 27.90 171 SER E O 1
ATOM 835 N N . ILE E 1 53 ? -7.791 -64.489 -30.637 1.00 27.56 172 ILE E N 1
ATOM 836 C CA . ILE E 1 53 ? -8.407 -63.246 -30.178 1.00 25.28 172 ILE E CA 1
ATOM 837 C C . ILE E 1 53 ? -7.587 -62.632 -29.051 1.00 24.25 172 ILE E C 1
ATOM 838 O O . ILE E 1 53 ? -7.390 -61.407 -28.992 1.00 22.19 172 ILE E O 1
ATOM 843 N N . GLU E 1 54 ? -7.088 -63.470 -28.139 1.00 26.53 173 GLU E N 1
ATOM 844 C CA . GLU E 1 54 ? -6.314 -62.967 -27.010 1.00 26.21 173 GLU E CA 1
ATOM 845 C C . GLU E 1 54 ? -4.993 -62.353 -27.473 1.00 24.95 173 GLU E C 1
ATOM 846 O O . GLU E 1 54 ? -4.553 -61.332 -26.926 1.00 23.79 173 GLU E O 1
ATOM 852 N N . ALA E 1 55 ? -4.343 -62.959 -28.479 1.00 25.90 174 ALA E N 1
ATOM 853 C CA . ALA E 1 55 ? -3.113 -62.368 -28.998 1.00 25.33 174 ALA E CA 1
ATOM 854 C C . ALA E 1 55 ? -3.390 -61.023 -29.662 1.00 25.33 174 ALA E C 1
ATOM 855 O O . ALA E 1 55 ? -2.595 -60.085 -29.530 1.00 23.40 174 ALA E O 1
ATOM 857 N N . ARG E 1 56 ? -4.519 -60.903 -30.367 1.00 21.43 175 ARG E N 1
ATOM 858 C CA . ARG E 1 56 ? -4.872 -59.624 -30.970 1.00 19.51 175 ARG E CA 1
ATOM 859 C C . ARG E 1 56 ? -5.158 -58.578 -29.894 1.00 19.69 175 ARG E C 1
ATOM 860 O O . ARG E 1 56 ? -4.752 -57.415 -30.030 1.00 20.35 175 ARG E O 1
ATOM 868 N N . LEU E 1 57 ? -5.856 -58.968 -28.808 1.00 19.42 176 LEU E N 1
ATOM 869 C CA . LEU E 1 57 ? -6.121 -58.013 -27.728 1.00 19.51 176 LEU E CA 1
ATOM 870 C C . LEU E 1 57 ? -4.830 -57.545 -27.070 1.00 29.50 176 LEU E C 1
ATOM 871 O O . LEU E 1 57 ? -4.697 -56.360 -26.741 1.00 24.41 176 LEU E O 1
ATOM 876 N N . GLU E 1 58 ? -3.867 -58.458 -26.881 1.00 22.22 177 GLU E N 1
ATOM 877 C CA . GLU E 1 58 ? -2.589 -58.089 -26.281 1.00 20.87 177 GLU E CA 1
ATOM 878 C C . GLU E 1 58 ? -1.896 -57.028 -27.132 1.00 26.21 177 GLU E C 1
ATOM 879 O O . GLU E 1 58 ? -1.351 -56.042 -26.618 1.00 23.19 177 GLU E O 1
ATOM 885 N N . SER E 1 59 ? -1.933 -57.204 -28.442 1.00 19.45 178 SER E N 1
ATOM 886 C CA . SER E 1 59 ? -1.293 -56.235 -29.326 1.00 25.25 178 SER E CA 1
ATOM 887 C C . SER E 1 59 ? -2.005 -54.892 -29.267 1.00 25.54 178 SER E C 1
ATOM 888 O O . SER E 1 59 ? -1.358 -53.844 -29.210 1.00 22.00 178 SER E O 1
ATOM 891 N N . ILE E 1 60 ? -3.337 -54.912 -29.260 1.00 18.25 179 ILE E N 1
ATOM 892 C CA . ILE E 1 60 ? -4.113 -53.674 -29.167 1.00 18.12 179 ILE E CA 1
ATOM 893 C C . ILE E 1 60 ? -3.803 -52.957 -27.868 1.00 21.02 179 ILE E C 1
ATOM 894 O O . ILE E 1 60 ? -3.608 -51.728 -27.840 1.00 18.48 179 ILE E O 1
ATOM 899 N N . GLU E 1 61 ? -3.736 -53.714 -26.773 1.00 21.22 180 GLU E N 1
ATOM 900 C CA . GLU E 1 61 ? -3.470 -53.133 -25.462 1.00 22.50 180 GLU E CA 1
ATOM 901 C C . GLU E 1 61 ? -2.093 -52.479 -25.409 1.00 22.20 180 GLU E C 1
ATOM 902 O O . GLU E 1 61 ? -1.934 -51.387 -24.838 1.00 22.76 180 GLU E O 1
ATOM 908 N N . GLU E 1 62 ? -1.084 -53.123 -25.998 1.00 18.51 181 GLU E N 1
ATOM 909 C CA . GLU E 1 62 ? 0.242 -52.507 -25.999 1.00 21.45 181 GLU E CA 1
ATOM 910 C C . GLU E 1 62 ? 0.277 -51.250 -26.857 1.00 24.42 181 GLU E C 1
ATOM 911 O O . GLU E 1 62 ? 0.949 -50.276 -26.500 1.00 21.68 181 GLU E O 1
ATOM 917 N N . LYS E 1 63 ? -0.404 -51.256 -28.000 1.00 18.56 182 LYS E N 1
ATOM 918 C CA . LYS E 1 63 ? -0.419 -50.049 -28.832 1.00 19.24 182 LYS E CA 1
ATOM 919 C C . LYS E 1 63 ? -1.109 -48.901 -28.105 1.00 25.03 182 LYS E C 1
ATOM 920 O O . LYS E 1 63 ? -0.656 -47.754 -28.181 1.00 20.00 182 LYS E O 1
ATOM 926 N N . LEU E 1 64 ? -2.199 -49.187 -27.377 1.00 20.37 183 LEU E N 1
ATOM 927 C CA . LEU E 1 64 ? -2.871 -48.117 -26.631 1.00 16.80 183 LEU E CA 1
ATOM 928 C C . LEU E 1 64 ? -1.958 -47.536 -25.560 1.00 23.30 183 LEU E C 1
ATOM 929 O O . LEU E 1 64 ? -1.950 -46.317 -25.321 1.00 19.89 183 LEU E O 1
ATOM 934 N N . SER E 1 65 ? -1.214 -48.399 -24.871 1.00 21.99 184 SER E N 1
ATOM 935 C CA . SER E 1 65 ? -0.247 -47.929 -23.887 1.00 24.67 184 SER E CA 1
ATOM 936 C C . SER E 1 65 ? 0.827 -47.053 -24.528 1.00 28.35 184 SER E C 1
ATOM 937 O O . SER E 1 65 ? 1.235 -46.040 -23.951 1.00 26.12 184 SER E O 1
ATOM 940 N N . MET E 1 66 ? 1.322 -47.440 -25.704 1.00 21.53 185 MET E N 1
ATOM 941 C CA . MET E 1 66 ? 2.345 -46.627 -26.361 1.00 19.30 185 MET E CA 1
ATOM 942 C C . MET E 1 66 ? 1.767 -45.306 -26.868 1.00 21.42 185 MET E C 1
ATOM 943 O O . MET E 1 66 ? 2.448 -44.274 -26.825 1.00 24.24 185 MET E O 1
ATOM 948 N N . ILE E 1 67 ? 0.512 -45.308 -27.338 1.00 22.41 186 ILE E N 1
ATOM 949 C CA . ILE E 1 67 ? -0.136 -44.059 -27.755 1.00 21.19 186 ILE E CA 1
ATOM 950 C C . ILE E 1 67 ? -0.282 -43.112 -26.568 1.00 22.18 186 ILE E C 1
ATOM 951 O O . ILE E 1 67 ? 0.011 -41.913 -26.669 1.00 24.17 186 ILE E O 1
ATOM 956 N N . LEU E 1 68 ? -0.749 -43.631 -25.423 1.00 21.99 187 LEU E N 1
ATOM 957 C CA . LEU E 1 68 ? -0.958 -42.760 -24.264 1.00 24.34 187 LEU E CA 1
ATOM 958 C C . LEU E 1 68 ? 0.355 -42.135 -23.790 1.00 30.86 187 LEU E C 1
ATOM 959 O O . LEU E 1 68 ? 0.409 -40.939 -23.453 1.00 28.21 187 LEU E O 1
ATOM 964 N N . GLY E 1 69 ? 1.423 -42.936 -23.748 1.00 25.96 188 GLY E N 1
ATOM 965 C CA . GLY E 1 69 ? 2.714 -42.411 -23.353 1.00 27.81 188 GLY E CA 1
ATOM 966 C C . GLY E 1 69 ? 3.197 -41.341 -24.309 1.00 33.34 188 GLY E C 1
ATOM 967 O O . GLY E 1 69 ? 3.724 -40.306 -23.892 1.00 30.16 188 GLY E O 1
ATOM 968 N N . LEU E 1 70 ? 2.991 -41.561 -25.603 1.00 29.21 189 LEU E N 1
ATOM 969 C CA . LEU E 1 70 ? 3.415 -40.592 -26.603 1.00 30.01 189 LEU E CA 1
ATOM 970 C C . LEU E 1 70 ? 2.605 -39.300 -26.507 1.00 32.32 189 LEU E C 1
ATOM 971 O O . LEU E 1 70 ? 3.150 -38.206 -26.695 1.00 33.84 189 LEU E O 1
ATOM 976 N N . LEU E 1 71 ? 1.297 -39.396 -26.230 1.00 30.77 190 LEU E N 1
ATOM 977 C CA . LEU E 1 71 ? 0.502 -38.177 -26.066 1.00 32.42 190 LEU E CA 1
ATOM 978 C C . LEU E 1 71 ? 0.983 -37.366 -24.870 1.00 39.72 190 LEU E C 1
ATOM 979 O O . LEU E 1 71 ? 0.929 -36.132 -24.893 1.00 40.79 190 LEU E O 1
ATOM 984 N N . ARG E 1 72 ? 1.442 -38.033 -23.809 1.00 35.15 191 ARG E N 1
ATOM 985 C CA . ARG E 1 72 ? 1.952 -37.301 -22.654 1.00 37.39 191 ARG E CA 1
ATOM 986 C C . ARG E 1 72 ? 3.233 -36.534 -22.990 1.00 52.19 191 ARG E C 1
ATOM 987 O O . ARG E 1 72 ? 3.389 -35.367 -22.600 1.00 46.77 191 ARG E O 1
ATOM 995 N N . THR E 1 73 ? 4.160 -37.161 -23.718 1.00 36.43 192 THR E N 1
ATOM 996 C CA . THR E 1 73 ? 5.401 -36.491 -24.089 1.00 39.95 192 THR E CA 1
ATOM 997 C C . THR E 1 73 ? 5.200 -35.476 -25.203 1.00 51.71 192 THR E C 1
ATOM 998 O O . THR E 1 73 ? 6.131 -34.722 -25.502 1.00 65.56 192 THR E O 1
ATOM 1002 N N . LEU E 1 74 ? 4.022 -35.447 -25.828 1.00 43.12 193 LEU E N 1
ATOM 1003 C CA . LEU E 1 74 ? 3.690 -34.434 -26.825 1.00 54.58 193 LEU E CA 1
ATOM 1004 C C . LEU E 1 74 ? 2.900 -33.267 -26.245 1.00 66.16 193 LEU E C 1
ATOM 1005 O O . LEU E 1 74 ? 3.225 -32.114 -26.525 1.00 59.09 193 LEU E O 1
ATOM 1010 N N . ASN E 1 75 ? 1.855 -33.529 -25.465 1.00 59.62 194 ASN E N 1
ATOM 1011 C CA . ASN E 1 75 ? 1.124 -32.415 -24.878 1.00 91.21 194 ASN E CA 1
ATOM 1012 C C . ASN E 1 75 ? 1.440 -32.274 -23.399 1.0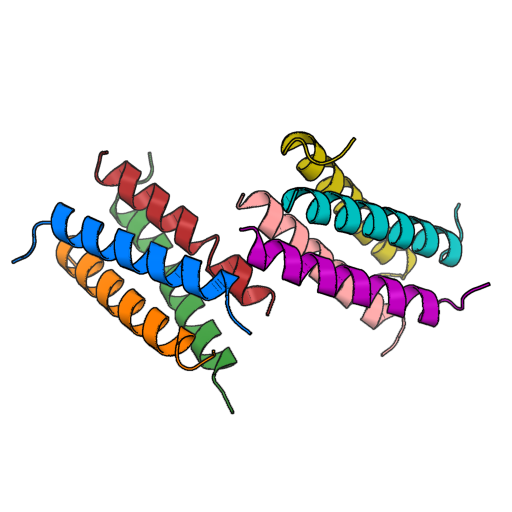0 61.15 194 ASN E C 1
ATOM 1013 O O . ASN E 1 75 ? 2.009 -31.273 -22.989 1.00 62.34 194 ASN E O 1
ATOM 1018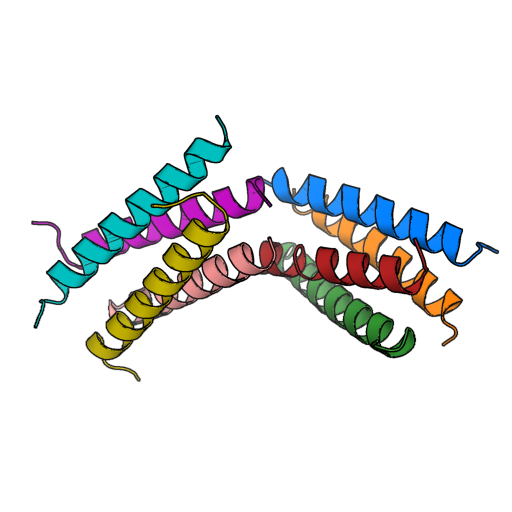 N N . SER F 1 50 ? -22.110 -58.192 -39.328 1.00 59.59 169 SER F N 1
ATOM 1019 C CA . SER F 1 50 ? -21.597 -58.574 -40.639 1.00 80.86 169 SER F CA 1
ATOM 1020 C C . SER F 1 50 ? -20.186 -59.125 -40.540 1.00 74.46 169 SER F C 1
ATOM 1021 O O . SER F 1 50 ? -19.899 -60.217 -41.034 1.00 70.22 169 SER F O 1
ATOM 1024 N N . LEU F 1 51 ? -19.305 -58.353 -39.912 1.00 64.06 170 LEU F N 1
ATOM 1025 C CA . LEU F 1 51 ? -17.920 -58.761 -39.743 1.00 37.28 170 LEU F CA 1
ATOM 1026 C C . LEU F 1 51 ? -17.786 -59.614 -38.489 1.00 32.58 170 LEU F C 1
ATOM 1027 O O . LEU F 1 51 ? -18.500 -59.419 -37.499 1.00 39.27 170 LEU F O 1
ATOM 1032 N N . SER F 1 52 ? -16.882 -60.586 -38.544 1.00 36.24 171 SER F N 1
ATOM 1033 C CA . SER F 1 52 ? -16.583 -61.361 -37.351 1.00 30.21 171 SER F CA 1
ATOM 1034 C C . SER F 1 52 ? -15.867 -60.500 -36.318 1.00 30.81 171 SER F C 1
ATOM 1035 O O . SER F 1 52 ? -15.227 -59.499 -36.639 1.00 25.92 171 SER F O 1
ATOM 1038 N N . ILE F 1 53 ? -15.933 -60.944 -35.062 1.00 25.61 172 ILE F N 1
ATOM 1039 C CA . ILE F 1 53 ? -15.215 -60.270 -33.986 1.00 23.89 172 ILE F CA 1
ATOM 1040 C C . ILE F 1 53 ? -13.716 -60.223 -34.278 1.00 26.41 172 ILE F C 1
ATOM 1041 O O . ILE F 1 53 ? -13.054 -59.202 -34.042 1.00 24.96 172 ILE F O 1
ATOM 1046 N N . GLU F 1 54 ? -13.168 -61.310 -34.820 1.00 25.44 173 GLU F N 1
ATOM 1047 C CA . GLU F 1 54 ? -11.742 -61.336 -35.131 1.00 25.93 173 GLU F CA 1
ATOM 1048 C C . GLU F 1 54 ? -11.388 -60.310 -36.193 1.00 25.75 173 GLU F C 1
ATOM 1049 O O . GLU F 1 54 ? -10.369 -59.617 -36.082 1.00 27.38 173 GLU F O 1
ATOM 1055 N N . ALA F 1 55 ? -12.220 -60.197 -37.232 1.00 26.85 174 ALA F N 1
ATOM 1056 C CA . ALA F 1 55 ? -11.960 -59.204 -38.271 1.00 27.24 174 ALA F CA 1
ATOM 1057 C C . ALA F 1 55 ? -12.120 -57.791 -37.727 1.00 25.89 174 ALA F C 1
ATOM 1058 O O . ALA F 1 55 ? -11.386 -56.879 -38.127 1.00 24.89 174 ALA F O 1
ATOM 1060 N N . ARG F 1 56 ? -13.091 -57.579 -36.834 1.00 25.90 175 ARG F N 1
ATOM 1061 C CA . ARG F 1 56 ? -13.260 -56.250 -36.251 1.00 22.73 175 ARG F CA 1
ATOM 1062 C C . ARG F 1 56 ? -12.051 -55.869 -35.406 1.00 23.18 175 ARG F C 1
ATOM 1063 O O . ARG F 1 56 ? -11.578 -54.724 -35.458 1.00 21.63 175 ARG F O 1
ATOM 1071 N N . LEU F 1 57 ? -11.520 -56.821 -34.634 1.00 21.31 176 LEU F N 1
ATOM 1072 C CA . LEU F 1 57 ? -10.317 -56.563 -33.850 1.00 20.36 176 LEU F CA 1
ATOM 1073 C C . LEU F 1 57 ? -9.106 -56.328 -34.744 1.00 21.02 176 LEU F C 1
ATOM 1074 O O . LEU F 1 57 ? -8.221 -55.539 -34.396 1.00 21.40 176 LEU F O 1
ATOM 1079 N N . GLU F 1 58 ? -9.006 -57.051 -35.856 1.00 22.25 177 GLU F N 1
ATOM 1080 C CA . GLU F 1 58 ? -7.895 -56.797 -36.777 1.00 23.12 177 GLU F CA 1
ATOM 1081 C C . GLU F 1 58 ? -7.960 -55.372 -37.322 1.00 26.52 177 GLU F C 1
ATOM 1082 O O . GLU F 1 58 ? -6.933 -54.696 -37.453 1.00 22.35 177 GLU F O 1
ATOM 1088 N N . SER F 1 59 ? -9.161 -54.906 -37.661 1.00 23.34 178 SER F N 1
ATOM 1089 C CA . SER F 1 59 ? -9.289 -53.541 -38.168 1.00 24.73 178 SER F CA 1
ATOM 1090 C C . SER F 1 59 ? -8.921 -52.529 -37.091 1.00 24.62 178 SER F C 1
ATOM 1091 O O . SER F 1 59 ? -8.278 -51.503 -37.379 1.00 22.76 178 SER F O 1
ATOM 1094 N N . ILE F 1 60 ? -9.333 -52.797 -35.848 1.00 23.46 179 ILE F N 1
ATOM 1095 C CA . ILE F 1 60 ? -9.007 -51.914 -34.734 1.00 19.03 179 ILE F CA 1
ATOM 1096 C C . ILE F 1 60 ? -7.499 -51.847 -34.540 1.00 23.21 179 ILE F C 1
ATOM 1097 O O . ILE F 1 60 ? -6.934 -50.764 -34.332 1.00 22.42 179 ILE F O 1
ATOM 1102 N N . GLU F 1 61 ? -6.822 -53.005 -34.621 1.00 19.18 180 GLU F N 1
ATOM 1103 C CA . GLU F 1 61 ? -5.371 -53.021 -34.455 1.00 19.16 180 GLU F CA 1
ATOM 1104 C C . GLU F 1 61 ? -4.701 -52.216 -35.554 1.00 21.70 180 GLU F C 1
ATOM 1105 O O . GLU F 1 61 ? -3.746 -51.470 -35.288 1.00 21.86 180 GLU F O 1
ATOM 1111 N N . GLU F 1 62 ? -5.190 -52.360 -36.793 1.00 21.74 181 GLU F N 1
ATOM 1112 C CA . GLU F 1 62 ? -4.612 -51.618 -37.912 1.00 25.48 181 GLU F CA 1
ATOM 1113 C C . GLU F 1 62 ? -4.782 -50.116 -37.733 1.00 27.53 181 GLU F C 1
ATOM 1114 O O . GLU F 1 62 ? -3.863 -49.348 -38.038 1.00 22.93 181 GLU F O 1
ATOM 1120 N N . LYS F 1 63 ? -5.954 -49.675 -37.258 1.00 20.98 182 LYS F N 1
ATOM 1121 C CA . LYS F 1 63 ? -6.149 -48.238 -37.037 1.00 23.10 182 LYS F CA 1
ATOM 1122 C C . LYS F 1 63 ? -5.238 -47.718 -35.932 1.00 25.57 182 LYS F C 1
ATOM 1123 O O . LYS F 1 63 ? -4.709 -46.604 -36.030 1.00 24.32 182 LYS F O 1
ATOM 1129 N N . LEU F 1 64 ? -5.056 -48.495 -34.860 1.00 21.88 183 LEU F N 1
ATOM 1130 C CA . LEU F 1 64 ? -4.142 -48.081 -33.797 1.00 19.99 183 LEU F CA 1
ATOM 1131 C C . LEU F 1 64 ? -2.697 -48.038 -34.285 1.00 22.35 183 LEU F C 1
ATOM 1132 O O . LEU F 1 64 ? -1.925 -47.165 -33.865 1.00 22.38 183 LEU F O 1
ATOM 1137 N N . SER F 1 65 ? -2.290 -48.994 -35.129 1.00 19.39 184 SER F N 1
ATOM 1138 C CA . SER F 1 65 ? -0.935 -48.925 -35.677 1.00 19.35 184 SER F CA 1
ATOM 1139 C C . SER F 1 65 ? -0.744 -47.642 -36.458 1.00 25.92 184 SER F C 1
ATOM 1140 O O . SER F 1 65 ? 0.308 -47.003 -36.357 1.00 27.97 184 SER F O 1
ATOM 1143 N N . MET F 1 66 ? -1.767 -47.231 -37.214 1.00 22.78 185 MET F N 1
ATOM 1144 C CA . MET F 1 66 ? -1.675 -45.980 -37.956 1.00 27.75 185 MET F CA 1
ATOM 1145 C C . MET F 1 66 ? -1.612 -44.782 -37.016 1.00 37.39 185 MET F C 1
ATOM 1146 O O . MET F 1 66 ? -0.777 -43.893 -37.198 1.00 28.23 185 MET F O 1
ATOM 1151 N N . ILE F 1 67 ? -2.494 -44.734 -36.010 1.00 25.69 186 ILE F N 1
ATOM 1152 C CA . ILE F 1 67 ? -2.488 -43.621 -35.060 1.00 25.77 186 ILE F CA 1
ATOM 1153 C C . ILE F 1 67 ? -1.115 -43.488 -34.406 1.00 31.21 186 ILE F C 1
ATOM 1154 O O . ILE F 1 67 ? -0.535 -42.391 -34.334 1.00 24.47 186 ILE F O 1
ATOM 1159 N N . LEU F 1 68 ? -0.569 -44.610 -33.932 1.00 23.60 187 LEU F N 1
ATOM 1160 C CA . LEU F 1 68 ? 0.736 -44.583 -33.283 1.00 23.36 187 LEU F CA 1
ATOM 1161 C C . LEU F 1 68 ? 1.822 -44.132 -34.251 1.00 27.75 187 LEU F C 1
ATOM 1162 O O . LEU F 1 68 ? 2.692 -43.333 -33.893 1.00 25.02 187 LEU F O 1
ATOM 1167 N N . GLY F 1 69 ? 1.773 -44.623 -35.487 1.00 22.75 188 GLY F N 1
ATOM 1168 C CA . GLY F 1 69 ? 2.758 -44.220 -36.473 1.00 27.26 188 GLY F CA 1
ATOM 1169 C C . GLY F 1 69 ? 2.689 -42.737 -36.782 1.00 29.04 188 GLY F C 1
ATOM 1170 O O . GLY F 1 69 ? 3.720 -42.072 -36.917 1.00 29.23 188 GLY F O 1
ATOM 117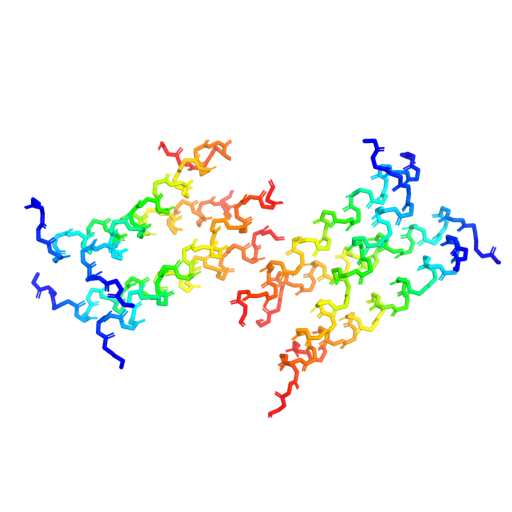1 N N . LEU F 1 70 ? 1.470 -42.197 -36.884 1.00 24.35 189 LEU F N 1
ATOM 1172 C CA . LEU F 1 70 ? 1.305 -40.780 -37.191 1.00 27.11 189 LEU F CA 1
ATOM 1173 C C . LEU F 1 70 ? 1.813 -39.908 -36.050 1.00 28.04 189 LEU F C 1
ATOM 1174 O O . LEU F 1 70 ? 2.463 -38.870 -36.276 1.00 26.19 189 LEU F O 1
ATOM 1179 N N . LEU F 1 71 ? 1.530 -40.319 -34.814 1.00 25.60 190 LEU F N 1
ATOM 1180 C CA . LEU F 1 71 ? 1.985 -39.550 -33.664 1.00 27.69 190 LEU F CA 1
ATOM 1181 C C . LEU F 1 71 ? 3.505 -39.525 -33.606 1.00 26.37 190 LEU F C 1
ATOM 1182 O O . LEU F 1 71 ? 4.110 -38.496 -33.277 1.00 27.92 190 LEU F O 1
ATOM 1187 N N . ARG F 1 72 ? 4.141 -40.636 -33.975 1.00 24.75 191 ARG F N 1
ATOM 1188 C CA . ARG F 1 72 ? 5.597 -40.678 -33.996 1.00 22.86 191 ARG F CA 1
ATOM 1189 C C . ARG F 1 72 ? 6.198 -39.732 -35.029 1.00 28.57 191 ARG F C 1
ATOM 1190 O O . ARG F 1 72 ? 7.335 -39.296 -34.835 1.00 32.68 191 ARG F O 1
ATOM 1198 N N . THR F 1 73 ? 5.467 -39.378 -36.097 1.00 25.93 192 THR F N 1
ATOM 1199 C CA . THR F 1 73 ? 6.022 -38.406 -37.044 1.00 26.48 192 THR F CA 1
ATOM 1200 C C . THR F 1 73 ? 6.073 -37.002 -36.464 1.00 26.23 192 THR F C 1
ATOM 1201 O O . THR F 1 73 ? 6.728 -36.128 -37.046 1.00 28.88 192 THR F O 1
ATOM 1205 N N . LEU F 1 74 ? 5.386 -36.754 -35.348 1.00 27.27 193 LEU F N 1
ATOM 1206 C CA . LEU F 1 74 ? 5.460 -35.435 -34.743 1.00 30.96 193 LEU F CA 1
ATOM 1207 C C . LEU F 1 74 ? 6.826 -35.162 -34.136 1.00 38.85 193 LEU F C 1
ATOM 1208 O O . LEU F 1 74 ? 7.138 -33.999 -33.859 1.00 41.60 193 LEU F O 1
ATOM 1213 N N . ASN F 1 75 ? 7.646 -36.197 -33.951 1.00 35.60 194 ASN F N 1
ATOM 1214 C CA . ASN F 1 75 ? 9.044 -36.035 -33.570 1.00 48.25 194 ASN F CA 1
ATOM 1215 C C . ASN F 1 75 ? 9.947 -35.683 -34.744 1.00 49.62 194 ASN F C 1
ATOM 1216 O O . ASN F 1 75 ? 11.128 -35.394 -34.522 1.00 72.27 194 ASN F O 1
ATOM 1221 N N . ILE F 1 76 ? 9.437 -35.711 -35.975 1.00 39.18 195 ILE F N 1
ATOM 1222 C CA . ILE F 1 76 ? 10.227 -35.314 -37.144 1.00 40.67 195 ILE F CA 1
ATOM 1223 C C . ILE F 1 76 ? 10.509 -33.817 -37.103 1.00 64.27 195 ILE F C 1
ATOM 1224 O O . ILE F 1 76 ? 9.620 -33.001 -37.354 1.00 64.46 195 ILE F O 1
ATOM 1229 N N . SER G 1 50 ? -22.350 -55.074 -18.714 1.00 84.30 169 SER G N 1
ATOM 1230 C CA . SER G 1 50 ? -23.444 -55.936 -19.146 1.00 71.92 169 SER G CA 1
ATOM 1231 C C . SER G 1 50 ? -23.497 -56.050 -20.668 1.00 50.65 169 SER G C 1
ATOM 1232 O O . SER G 1 50 ? -24.122 -56.966 -21.201 1.00 58.31 169 SER G O 1
ATOM 1235 N N . LEU G 1 51 ? -22.849 -55.115 -21.363 1.00 50.74 170 LEU G N 1
ATOM 1236 C CA . LEU G 1 51 ? -22.941 -55.079 -22.816 1.00 61.24 170 LEU G CA 1
ATOM 1237 C C . LEU G 1 51 ? -22.398 -56.347 -23.448 1.00 41.02 170 LEU G C 1
ATOM 1238 O O . LEU G 1 51 ? -21.421 -56.937 -22.978 1.00 46.69 170 LEU G O 1
ATOM 1243 N N . SER G 1 52 ? -23.032 -56.737 -24.545 1.00 29.60 171 SER G N 1
ATOM 1244 C CA . SER G 1 52 ? -22.522 -57.815 -25.363 1.00 25.04 171 SER G CA 1
ATOM 1245 C C . SER G 1 52 ? -21.174 -57.405 -25.949 1.00 26.93 171 SER G C 1
ATOM 1246 O O . SER G 1 52 ? -20.818 -56.222 -26.002 1.00 28.52 171 SER G O 1
ATOM 1249 N N . ILE G 1 53 ? -20.401 -58.405 -26.360 1.00 26.54 172 ILE G N 1
ATOM 1250 C CA . ILE G 1 53 ? -19.118 -58.106 -26.988 1.00 24.31 172 ILE G CA 1
ATOM 1251 C C . ILE G 1 53 ? -19.327 -57.263 -28.237 1.00 25.47 172 ILE G C 1
ATOM 1252 O O . ILE G 1 53 ? -18.527 -56.373 -28.544 1.00 23.88 172 ILE G O 1
ATOM 1257 N N . GLU G 1 54 ? -20.395 -57.545 -28.988 1.00 26.76 173 GLU G N 1
ATOM 1258 C CA . GLU G 1 54 ? -20.642 -56.796 -30.215 1.00 26.92 173 GLU G CA 1
ATOM 1259 C C . GLU G 1 54 ? -20.979 -55.335 -29.920 1.00 26.24 173 GLU G C 1
ATOM 1260 O O . GLU G 1 54 ? -20.509 -54.433 -30.626 1.00 26.25 173 GLU G O 1
ATOM 1266 N N . ALA G 1 55 ? -21.771 -55.077 -28.872 1.00 25.99 174 ALA G N 1
ATOM 1267 C CA . ALA G 1 55 ? -22.078 -53.690 -28.517 1.00 26.03 174 ALA G CA 1
ATOM 1268 C C . ALA G 1 55 ? -20.823 -52.951 -28.067 1.00 31.48 174 ALA G C 1
ATOM 1269 O O . ALA G 1 55 ? -20.632 -51.767 -28.388 1.00 27.68 174 ALA G O 1
ATOM 1271 N N . ARG G 1 56 ? -19.954 -53.636 -27.319 1.00 26.30 175 ARG G N 1
ATOM 1272 C CA . ARG G 1 56 ? -18.701 -53.016 -26.911 1.00 26.92 175 ARG G CA 1
ATOM 1273 C C . ARG G 1 56 ? -17.816 -52.706 -28.109 1.00 23.24 175 ARG G C 1
ATOM 1274 O O . ARG G 1 56 ? -17.173 -51.651 -28.153 1.00 28.35 175 ARG G O 1
ATOM 1282 N N . LEU G 1 57 ? -17.738 -53.619 -29.082 1.00 23.82 176 LEU G N 1
ATOM 1283 C CA . LEU G 1 57 ? -16.934 -53.322 -30.263 1.00 23.27 176 LEU G CA 1
ATOM 1284 C C . LEU G 1 57 ? -17.507 -52.140 -31.027 1.00 24.00 176 LEU G C 1
ATOM 1285 O O . LEU G 1 57 ? -16.760 -51.311 -31.552 1.00 23.28 176 LEU G O 1
ATOM 1290 N N . GLU G 1 58 ? -18.835 -52.049 -31.100 1.00 24.73 177 GLU G N 1
ATOM 1291 C CA . GLU G 1 58 ? -19.479 -50.908 -31.739 1.00 27.71 177 GLU G CA 1
ATOM 1292 C C . GLU G 1 58 ? -19.072 -49.609 -31.052 1.00 35.55 177 GLU G C 1
ATOM 1293 O O . GLU G 1 58 ? -18.745 -48.616 -31.721 1.00 29.69 177 GLU G O 1
ATOM 1299 N N . SER G 1 59 ? -19.026 -49.615 -29.716 1.00 26.76 178 SER G N 1
ATOM 1300 C CA . SER G 1 59 ? -18.604 -48.423 -28.983 1.00 32.57 178 SER G CA 1
ATOM 1301 C C . SER G 1 59 ? -17.129 -48.119 -29.212 1.00 29.34 178 SER G C 1
ATOM 1302 O O . SER G 1 59 ? -16.744 -46.957 -29.415 1.00 26.20 178 SER G O 1
ATOM 1305 N N . ILE G 1 60 ? -16.290 -49.156 -29.203 1.00 21.93 179 ILE G N 1
ATOM 1306 C CA . ILE G 1 60 ? -14.867 -48.961 -29.456 1.00 21.15 179 ILE G CA 1
ATOM 1307 C C . ILE G 1 60 ? -14.645 -48.387 -30.847 1.00 28.14 179 ILE G C 1
ATOM 1308 O O . ILE G 1 60 ? -13.805 -47.497 -31.046 1.00 25.32 179 ILE G O 1
ATOM 1313 N N . GLU G 1 61 ? -15.376 -48.911 -31.830 1.00 24.68 180 GLU G N 1
ATOM 1314 C CA . GLU G 1 61 ? -15.252 -48.465 -33.213 1.00 25.37 180 GLU G CA 1
ATOM 1315 C C . GLU G 1 61 ? -15.674 -47.014 -33.372 1.00 24.39 180 GLU G C 1
ATOM 1316 O O . GLU G 1 61 ? -15.049 -46.255 -34.121 1.00 27.93 180 GLU G O 1
ATOM 1322 N N . GLU G 1 62 ? -16.755 -46.615 -32.705 1.00 25.28 181 GLU G N 1
ATOM 1323 C CA . GLU G 1 62 ? -17.157 -45.214 -32.791 1.00 26.85 181 GLU G CA 1
ATOM 1324 C C . GLU G 1 62 ? -16.103 -44.303 -32.161 1.00 30.57 181 GLU G C 1
ATOM 1325 O O . GLU G 1 62 ? -15.814 -43.222 -32.691 1.00 28.43 181 GLU G O 1
ATOM 1331 N N . LYS G 1 63 ? -15.512 -44.715 -31.031 1.00 26.57 182 LYS G N 1
ATOM 1332 C CA . LYS G 1 63 ? -14.452 -43.899 -30.429 1.00 27.71 182 LYS G CA 1
ATOM 1333 C C . LYS G 1 63 ? -13.232 -43.794 -31.333 1.00 27.39 182 LYS G C 1
ATOM 1334 O O . LYS G 1 63 ? -12.607 -42.732 -31.405 1.00 25.39 182 LYS G O 1
ATOM 1340 N N . LEU G 1 64 ? -12.854 -44.887 -32.016 1.00 23.91 183 LEU G N 1
ATOM 1341 C CA . LEU G 1 64 ? -11.756 -44.782 -32.976 1.00 22.01 183 LEU G CA 1
ATOM 1342 C C . LEU G 1 64 ? -12.107 -43.840 -34.115 1.00 24.12 183 LEU G C 1
ATOM 1343 O O . LEU G 1 64 ? -11.253 -43.073 -34.575 1.00 27.34 183 LEU G O 1
ATOM 1348 N N . SER G 1 65 ? -13.360 -43.868 -34.574 1.00 25.20 184 SER G N 1
ATOM 1349 C CA . SER G 1 65 ? -13.792 -42.940 -35.620 1.00 27.65 184 SER G CA 1
ATOM 1350 C C . SER G 1 65 ? -13.629 -41.498 -35.168 1.00 28.76 184 SER G C 1
ATOM 1351 O O . SER G 1 65 ? -13.177 -40.639 -35.939 1.00 30.67 184 SER G O 1
ATOM 1354 N N . MET G 1 66 ? -13.976 -41.217 -33.914 1.00 27.20 185 MET G N 1
ATOM 1355 C CA . MET G 1 66 ? -13.852 -39.856 -33.400 1.00 28.56 185 MET G CA 1
ATOM 1356 C C . MET G 1 66 ? -12.391 -39.459 -33.204 1.00 27.19 185 MET G C 1
ATOM 1357 O O . MET G 1 66 ? -12.027 -38.294 -33.436 1.00 28.43 185 MET G O 1
ATOM 1362 N N . ILE G 1 67 ? -11.555 -40.392 -32.739 1.00 25.08 186 ILE G N 1
ATOM 1363 C CA . ILE G 1 67 ? -10.122 -40.118 -32.597 1.00 25.41 186 ILE G CA 1
ATOM 1364 C C . ILE G 1 67 ? -9.517 -39.775 -33.950 1.00 24.91 186 ILE G C 1
ATOM 1365 O O . ILE G 1 67 ? -8.786 -38.782 -34.092 1.00 28.63 186 ILE G O 1
ATOM 1370 N N . LEU G 1 68 ? -9.834 -40.574 -34.970 1.00 25.96 187 LEU G N 1
ATOM 1371 C CA . LEU G 1 68 ? -9.323 -40.299 -36.307 1.00 33.66 187 LEU G CA 1
ATOM 1372 C C . LEU G 1 68 ? -9.845 -38.960 -36.818 1.00 31.76 187 LEU G C 1
ATOM 1373 O O . LEU G 1 68 ? -9.114 -38.206 -37.470 1.00 30.67 187 LEU G O 1
ATOM 1378 N N . GLY G 1 69 ? -11.108 -38.638 -36.530 1.00 29.96 188 GLY G N 1
ATOM 1379 C CA . GLY G 1 69 ? -11.633 -37.349 -36.954 1.00 31.72 188 GLY G CA 1
ATOM 1380 C C . GLY G 1 69 ? -10.880 -36.185 -36.334 1.00 37.94 188 GLY G C 1
ATOM 1381 O O . GLY G 1 69 ? -10.605 -35.183 -37.007 1.00 34.51 188 GLY G O 1
ATOM 1382 N N . LEU G 1 70 ? -10.548 -36.293 -35.038 1.00 34.46 189 LEU G N 1
ATOM 1383 C CA . LEU G 1 70 ? -9.771 -35.243 -34.386 1.00 34.47 189 LEU G CA 1
ATOM 1384 C C . LEU G 1 70 ? -8.356 -35.188 -34.938 1.00 29.15 189 LEU G C 1
ATOM 1385 O O . LEU G 1 70 ? -7.763 -34.106 -35.013 1.00 33.06 189 LEU G O 1
ATOM 1390 N N . LEU G 1 71 ? -7.779 -36.348 -35.271 1.00 28.54 190 LEU G N 1
ATOM 1391 C CA . LEU G 1 71 ? -6.437 -36.357 -35.844 1.00 30.25 190 LEU G CA 1
ATOM 1392 C C . LEU G 1 71 ? -6.415 -35.629 -37.182 1.00 36.12 190 LEU G C 1
ATOM 1393 O O . LEU G 1 71 ? -5.414 -34.990 -37.531 1.00 33.89 190 LEU G O 1
ATOM 1398 N N . ARG G 1 72 ? -7.493 -35.743 -37.963 1.00 29.19 191 ARG G N 1
ATOM 1399 C CA . ARG G 1 72 ? -7.569 -34.990 -39.215 1.00 45.49 191 ARG G CA 1
ATOM 1400 C C . ARG G 1 72 ? -7.678 -33.491 -38.953 1.00 43.93 191 ARG G C 1
ATOM 1401 O O . ARG G 1 72 ? -7.044 -32.689 -39.645 1.00 33.75 191 ARG G O 1
ATOM 1409 N N . THR G 1 73 ? -8.501 -33.087 -37.978 1.00 33.49 192 THR G N 1
ATOM 1410 C CA . THR G 1 73 ? -8.634 -31.662 -37.674 1.00 36.29 192 THR G CA 1
ATOM 1411 C C . THR G 1 73 ? -7.322 -31.075 -37.182 1.00 35.50 192 THR G C 1
ATOM 1412 O O . THR G 1 73 ? -7.051 -29.889 -37.406 1.00 37.66 192 THR G O 1
ATOM 1416 N N . LEU G 1 74 ? -6.519 -31.869 -36.481 1.00 45.50 193 LEU G N 1
ATOM 1417 C CA . LEU G 1 74 ? -5.211 -31.444 -36.008 1.00 44.83 193 LEU G CA 1
ATOM 1418 C C . LEU G 1 74 ? -4.131 -31.576 -37.076 1.00 45.81 193 LEU G C 1
ATOM 1419 O O . LEU G 1 74 ? -2.954 -31.359 -36.767 1.00 45.31 193 LEU G O 1
ATOM 1424 N N . ASN G 1 75 ? -4.507 -31.941 -38.306 1.00 47.41 194 ASN G N 1
ATOM 1425 C CA . ASN G 1 75 ? -3.593 -32.033 -39.449 1.00 48.94 194 ASN G CA 1
ATOM 1426 C C . ASN G 1 75 ? -2.577 -33.161 -39.295 1.00 55.32 194 ASN G C 1
ATOM 1427 O O . ASN G 1 75 ? -1.444 -33.058 -39.782 1.00 47.44 194 ASN G O 1
ATOM 1432 N N . ILE G 1 76 ? -2.977 -34.250 -38.642 1.00 44.41 195 ILE G N 1
ATOM 1433 C CA . ILE G 1 76 ? -2.091 -35.371 -38.375 1.00 42.56 195 ILE G CA 1
ATOM 1434 C C . ILE G 1 76 ? -2.433 -36.581 -39.239 1.00 45.44 195 ILE G C 1
ATOM 1435 O O . ILE G 1 76 ? -1.531 -37.275 -39.717 1.00 42.95 195 ILE G O 1
ATOM 1440 N N . ALA G 1 77 ? -3.720 -36.836 -39.475 1.00 43.60 196 ALA G N 1
ATOM 1441 C CA . ALA G 1 77 ? -4.172 -38.026 -40.184 1.00 44.19 196 ALA G CA 1
ATOM 1442 C C . ALA G 1 77 ? -4.793 -37.666 -41.530 1.00 47.25 196 ALA G C 1
ATOM 1443 O O . ALA G 1 77 ? -5.157 -36.516 -41.786 1.00 48.89 196 ALA G O 1
ATOM 1445 N N . THR G 1 78 ? -4.900 -38.677 -42.392 1.00 59.03 197 THR G N 1
ATOM 1446 C CA . THR G 1 78 ? -5.583 -38.536 -43.671 1.00 70.21 197 THR G CA 1
ATOM 1447 C C . THR G 1 78 ? -7.088 -38.571 -43.461 1.00 72.07 197 THR G C 1
ATOM 1448 O O . THR G 1 78 ? -7.601 -39.439 -42.754 1.00 79.15 197 THR G O 1
ATOM 1452 N N . LEU H 1 51 ? -7.750 -62.006 -17.295 1.00 67.93 170 LEU H N 1
ATOM 1453 C CA . LEU H 1 51 ? -8.951 -61.220 -17.554 1.00 38.76 170 LEU H CA 1
ATOM 1454 C C . LEU H 1 51 ? -9.740 -61.811 -18.720 1.00 41.84 170 LEU H C 1
ATOM 1455 O O . LEU H 1 51 ? -9.152 -62.269 -19.698 1.00 42.94 170 LEU H O 1
ATOM 1460 N N . SER H 1 52 ? -11.068 -61.764 -18.629 1.00 33.36 171 SER H N 1
ATOM 1461 C CA . SER H 1 52 ? -11.917 -62.199 -19.729 1.00 28.82 171 SER H CA 1
ATOM 1462 C C . SER H 1 52 ? -11.807 -61.253 -20.918 1.00 26.38 171 SER H C 1
ATOM 1463 O O . SER H 1 52 ? -11.406 -60.092 -20.795 1.00 29.84 171 SER H O 1
ATOM 1466 N N . ILE H 1 53 ? -12.196 -61.764 -22.087 1.00 25.03 172 ILE H N 1
ATOM 1467 C CA . ILE H 1 53 ? -12.222 -60.925 -23.280 1.00 25.42 172 ILE H CA 1
ATOM 1468 C C . ILE H 1 53 ? -13.127 -59.715 -23.051 1.00 22.65 172 ILE H C 1
ATOM 1469 O O . ILE H 1 53 ? -12.782 -58.580 -23.410 1.00 23.62 172 ILE H O 1
ATOM 1474 N N . GLU H 1 54 ? -14.255 -59.926 -22.374 1.00 23.14 173 GLU H N 1
ATOM 1475 C CA . GLU H 1 54 ? -15.169 -58.825 -22.094 1.00 23.96 173 GLU H CA 1
ATOM 1476 C C . GLU H 1 54 ? -14.523 -57.771 -21.203 1.00 25.07 173 GLU H C 1
ATOM 1477 O O . GLU H 1 54 ? -14.627 -56.568 -21.479 1.00 27.14 173 GLU H O 1
ATOM 1483 N N . ALA H 1 55 ? -13.798 -58.204 -20.167 1.00 30.30 174 ALA H N 1
ATOM 1484 C CA . ALA H 1 55 ? -13.115 -57.252 -19.294 1.00 29.99 174 ALA H CA 1
ATOM 1485 C C . ALA H 1 55 ? -12.011 -56.510 -20.037 1.00 35.95 174 ALA H C 1
ATOM 1486 O O . ALA H 1 55 ? -11.799 -55.311 -19.818 1.00 29.89 174 ALA H O 1
ATOM 1488 N N . ARG H 1 56 ? -11.293 -57.204 -20.921 1.00 23.65 175 ARG H N 1
ATOM 1489 C CA . ARG H 1 56 ? -10.240 -56.541 -21.686 1.00 24.20 175 ARG H CA 1
ATOM 1490 C C . ARG H 1 56 ? -10.811 -55.500 -22.638 1.00 23.80 175 ARG H C 1
ATOM 1491 O O . ARG H 1 56 ? -10.206 -54.441 -22.846 1.00 21.46 175 ARG H O 1
ATOM 1499 N N . LEU H 1 57 ? -11.939 -55.805 -23.269 1.00 19.16 176 LEU H N 1
ATOM 1500 C CA . LEU H 1 57 ? -12.562 -54.830 -24.156 1.00 19.18 176 LEU H CA 1
ATOM 1501 C C . LEU H 1 57 ? -13.057 -53.610 -23.382 1.00 22.95 176 LEU H C 1
ATOM 1502 O O . LEU H 1 57 ? -13.002 -52.485 -23.895 1.00 23.95 176 LEU H O 1
ATOM 1507 N N . GLU H 1 58 ? -13.588 -53.810 -22.170 1.00 25.19 177 GLU H N 1
ATOM 1508 C CA . GLU H 1 58 ? -14.013 -52.657 -21.373 1.00 25.90 177 GLU H CA 1
ATOM 1509 C C . GLU H 1 58 ? -12.831 -51.732 -21.086 1.00 43.25 177 GLU H C 1
ATOM 1510 O O . GLU H 1 58 ? -12.947 -50.500 -21.172 1.00 31.83 177 GLU H O 1
ATOM 1516 N N . SER H 1 59 ? -11.681 -52.319 -20.751 1.00 23.83 178 SER H N 1
ATOM 1517 C CA . SER H 1 59 ? -10.470 -51.552 -20.494 1.00 27.97 178 SER H CA 1
ATOM 1518 C C . SER H 1 59 ? -9.973 -50.863 -21.761 1.00 24.37 178 SER H C 1
ATOM 1519 O O . SER H 1 59 ? -9.483 -49.722 -21.703 1.00 26.50 178 SER H O 1
ATOM 1522 N N . ILE H 1 60 ? -10.058 -51.545 -22.911 1.00 23.85 179 ILE H N 1
ATOM 1523 C CA . ILE H 1 60 ? -9.643 -50.922 -24.170 1.00 22.57 179 ILE H CA 1
ATOM 1524 C C . ILE H 1 60 ? -10.493 -49.687 -24.462 1.00 26.88 179 ILE H C 1
ATOM 1525 O O . ILE H 1 60 ? -9.968 -48.615 -24.815 1.00 25.44 179 ILE H O 1
ATOM 1530 N N . GLU H 1 61 ? -11.810 -49.799 -24.257 1.00 23.32 180 GLU H N 1
ATOM 1531 C CA . GLU H 1 61 ? -12.706 -48.674 -24.476 1.00 21.16 180 GLU H CA 1
ATOM 1532 C C . GLU H 1 61 ? -12.361 -47.515 -23.547 1.00 29.07 180 GLU H C 1
ATOM 1533 O O . GLU H 1 61 ? -12.415 -46.349 -23.949 1.00 27.18 180 GLU H O 1
ATOM 1539 N N . GLU H 1 62 ? -12.009 -47.821 -22.296 1.00 25.71 181 GLU H N 1
ATOM 1540 C CA . GLU H 1 62 ? -11.626 -46.778 -21.342 1.00 29.03 181 GLU H CA 1
ATOM 1541 C C . GLU H 1 62 ? -10.354 -46.064 -21.788 1.00 26.45 181 GLU H C 1
ATOM 1542 O O . GLU H 1 62 ? -10.248 -44.831 -21.676 1.00 27.45 181 GLU H O 1
ATOM 1548 N N . LYS H 1 63 ? -9.366 -46.820 -22.281 1.00 22.38 182 LYS H N 1
ATOM 1549 C CA . LYS H 1 63 ? -8.163 -46.177 -22.805 1.00 23.67 182 LYS H CA 1
ATOM 1550 C C . LYS H 1 63 ? -8.467 -45.327 -24.035 1.00 22.91 182 LYS H C 1
ATOM 1551 O O . LYS H 1 63 ? -7.894 -44.238 -24.202 1.00 21.38 182 LYS H O 1
ATOM 1557 N N . LEU H 1 64 ? -9.368 -45.791 -24.904 1.00 21.36 183 LEU H N 1
ATOM 1558 C CA . LEU H 1 64 ? -9.744 -44.974 -26.055 1.00 24.14 183 LEU H CA 1
ATOM 1559 C C . LEU H 1 64 ? -10.404 -43.678 -25.609 1.00 26.23 183 LEU H C 1
ATOM 1560 O O . LEU H 1 64 ? -10.170 -42.619 -26.207 1.00 23.76 183 LEU H O 1
ATOM 1565 N N . SER H 1 65 ? -11.241 -43.740 -24.565 1.00 25.80 184 SER H N 1
ATOM 1566 C CA . SER H 1 65 ? -11.825 -42.511 -24.043 1.00 25.63 184 SER H CA 1
ATOM 1567 C C . SER H 1 65 ? -10.747 -41.553 -23.562 1.00 33.13 184 SER H C 1
ATOM 1568 O O . SER H 1 65 ? -10.856 -40.334 -23.758 1.00 28.89 184 SER H O 1
ATOM 1571 N N . MET H 1 66 ? -9.716 -42.082 -22.899 1.00 30.90 185 MET H N 1
ATOM 1572 C CA . MET H 1 66 ? -8.631 -41.230 -22.417 1.00 29.84 185 MET H CA 1
ATOM 1573 C C . MET H 1 66 ? -7.896 -40.583 -23.573 1.00 26.28 185 MET H C 1
ATOM 1574 O O . MET H 1 66 ? -7.606 -39.380 -23.542 1.00 28.59 185 MET H O 1
ATOM 1579 N N . ILE H 1 67 ? -7.583 -41.369 -24.599 1.00 24.42 186 ILE H N 1
ATOM 1580 C CA . ILE H 1 67 ? -6.919 -40.827 -25.784 1.00 24.32 186 ILE H CA 1
ATOM 1581 C C . ILE H 1 67 ? -7.746 -39.709 -26.405 1.00 31.40 186 ILE H C 1
ATOM 1582 O O . ILE H 1 67 ? -7.215 -38.660 -26.796 1.00 25.70 186 ILE H O 1
ATOM 1587 N N . LEU H 1 68 ? -9.056 -39.919 -26.524 1.00 28.58 187 LEU H N 1
ATOM 1588 C CA . LEU H 1 68 ? -9.920 -38.903 -27.111 1.00 27.66 187 LEU H CA 1
ATOM 1589 C C . LEU H 1 68 ? -9.888 -37.623 -26.287 1.00 38.01 187 LEU H C 1
ATOM 1590 O O . LEU H 1 68 ? -9.805 -36.519 -26.842 1.00 33.38 187 LEU H O 1
ATOM 1595 N N . GLY H 1 69 ? -9.931 -37.754 -24.959 1.00 30.21 188 GLY H N 1
ATOM 1596 C CA . GLY H 1 69 ? -9.887 -36.572 -24.100 1.00 34.42 188 GLY H CA 1
ATOM 1597 C C . GLY H 1 69 ? -8.586 -35.805 -24.227 1.00 34.56 188 GLY H C 1
ATOM 1598 O O . GLY H 1 69 ? -8.576 -34.568 -24.205 1.00 38.41 188 GLY H O 1
ATOM 1599 N N . LEU H 1 70 ? -7.465 -36.527 -24.336 1.00 32.58 189 LEU H N 1
ATOM 1600 C CA . LEU H 1 70 ? -6.176 -35.863 -24.476 1.00 32.06 189 LEU H CA 1
ATOM 1601 C C . LEU H 1 70 ? -6.085 -35.116 -25.800 1.00 41.17 189 LEU H C 1
ATOM 1602 O O . LEU H 1 70 ? -5.562 -33.996 -25.852 1.00 43.55 189 LEU H O 1
ATOM 1607 N N . LEU H 1 71 ? -6.610 -35.704 -26.874 1.00 29.10 190 LEU H N 1
ATOM 1608 C CA . LEU H 1 71 ? -6.596 -35.025 -28.166 1.00 27.24 190 LEU H CA 1
ATOM 1609 C C . LEU H 1 71 ? -7.423 -33.751 -28.124 1.00 32.22 190 LEU H C 1
ATOM 1610 O O . LEU H 1 71 ? -7.089 -32.758 -28.784 1.00 39.54 190 LEU H O 1
ATOM 1615 N N . ARG H 1 72 ? -8.528 -33.776 -27.379 1.00 37.40 191 ARG H N 1
ATOM 1616 C CA . ARG H 1 72 ? -9.399 -32.612 -27.264 1.00 48.67 191 ARG H CA 1
ATOM 1617 C C . ARG H 1 72 ? -8.744 -31.468 -26.500 1.00 71.01 191 ARG H C 1
ATOM 1618 O O . ARG H 1 72 ? -8.935 -30.300 -26.852 1.00 52.74 191 ARG H O 1
ATOM 1626 N N . THR H 1 73 ? -7.991 -31.770 -25.439 1.00 41.34 192 THR H N 1
ATOM 1627 C CA . THR H 1 73 ? -7.353 -30.693 -24.687 1.00 45.32 192 THR H CA 1
ATOM 1628 C C . THR H 1 73 ? -6.264 -30.001 -25.492 1.00 80.74 192 THR H C 1
ATOM 1629 O O . THR H 1 73 ? -5.783 -28.940 -25.076 1.00 83.52 192 THR H O 1
ATOM 1633 N N . LEU H 1 74 ? -5.883 -30.560 -26.635 1.00 62.77 193 LEU H N 1
ATOM 1634 C CA . LEU H 1 74 ? -4.872 -29.951 -27.492 1.00 66.67 193 LEU H CA 1
ATOM 1635 C C . LEU H 1 74 ? -5.311 -28.620 -28.108 1.00 71.91 193 LEU H C 1
ATOM 1636 O O . LEU H 1 74 ? -6.327 -28.536 -28.801 1.00 67.54 193 LEU H O 1
#

Foldseek 3Di:
DDDPVRVVVVVVVVVVVVVVCVVVPD/DDPVVVVVVVVVVVVVVVVVVVVVD/DDDPVVVVVVVVVVVVVVVVVVVVVPDD/DDPVVVVVVVVVVVVVVVVVVVVD/DDDPVRVVVVVVVVVVVVVVVVVVVD/DDDPVVVVVVVVVVVVVVVVVVVVVVD/DDDPVVVVVVVVVVVVVVQVVCVVVVRHD/DDPVVVVVVVVVVVVVVVVVVVVD

Sequence (209 aa):
SLSIEARLESIEEKLSMILGLLRTLNLSIEARLESIEEKLSMILGLLRTTLNSLSIEARLESIEEKLSMILGLLRTLNIALSIEARLESIEEKLSMMILGLLRTLSLSIEARLESIEEKLSMILGLLRTLNSLSIEARLESIEEKLSMILGLLRTLNISLSIEARLESIEEKLSMILGLLRTLNIATLSIEARLESIEEKLSMILGLLRTL

InterPro domains:
  IPR003487 Phosphoprotein, pneumoviral [PF02478] (4-283)

Secondary structure (DSSP, 8-state):
---HHHHHHHHHHHHHHHHHHHHH--/--HHHHHHHHHHHHHHHHHHHHHH-/---HHHHHHHHHHHHHHHHHHHHHHT--/--HHHHHHHHHHHHHHHHHHHHT-/---HHHHHHHHHHHHHHHHHHHHHH-/---HHHHHHHHHHHHHHHHHHHHGGG-/---HHHHHHHHHHHHHHHHHHHHHTT---/--HHHHHHHHHHHHHHHHHHHHH-

Organism: NCBI:txid162145

Radius of gyration: 20.16 Å; Cα contacts (8 Å, |Δi|>4): 172; chains: 8; bounding box: 34×59×44 Å